Protein AF-A0A8T4TB75-F1 (afdb_monomer_lite)

Structure (mmCIF, N/CA/C/O backbone):
data_AF-A0A8T4TB75-F1
#
_entry.id   AF-A0A8T4TB75-F1
#
loop_
_atom_site.group_PDB
_atom_site.id
_atom_site.type_symbol
_atom_site.label_atom_id
_atom_site.label_alt_id
_atom_site.label_comp_id
_atom_site.label_asym_id
_atom_site.label_entity_id
_atom_site.label_seq_id
_atom_site.pdbx_PDB_ins_code
_atom_site.Cartn_x
_atom_site.Cartn_y
_atom_site.Cartn_z
_atom_site.occupancy
_atom_site.B_iso_or_equiv
_atom_site.auth_seq_id
_atom_site.auth_comp_id
_atom_site.auth_asym_id
_atom_site.auth_atom_id
_atom_site.pdbx_PDB_model_num
ATOM 1 N N . MET A 1 1 ? -66.458 41.922 80.750 1.00 49.34 1 MET A N 1
ATOM 2 C CA . MET A 1 1 ? -67.417 41.302 79.801 1.00 49.34 1 MET A CA 1
ATOM 3 C C . MET A 1 1 ? -67.069 41.735 78.379 1.00 49.34 1 MET A C 1
ATOM 5 O O . MET A 1 1 ? -66.790 42.915 78.219 1.00 49.34 1 MET A O 1
ATOM 9 N N . LYS A 1 2 ? -67.154 40.805 77.402 1.00 42.34 2 LYS A N 1
ATOM 10 C CA . LYS A 1 2 ? -66.672 40.831 75.985 1.00 42.34 2 LYS A CA 1
ATOM 11 C C . LYS A 1 2 ? -65.175 40.491 75.858 1.00 42.34 2 LYS A C 1
ATOM 13 O O . LYS A 1 2 ? -64.396 41.089 76.577 1.00 42.34 2 LYS A O 1
ATOM 18 N N . ARG A 1 3 ? -64.674 39.586 75.004 1.00 44.25 3 ARG A N 1
ATOM 19 C CA . ARG A 1 3 ? -65.147 38.695 73.911 1.00 44.25 3 ARG A CA 1
ATOM 20 C C . ARG A 1 3 ? -64.036 37.618 73.771 1.00 44.25 3 ARG A C 1
ATOM 22 O O . ARG A 1 3 ? -62.874 37.964 73.913 1.00 44.25 3 ARG A O 1
ATOM 29 N N . LEU A 1 4 ? -64.333 36.318 73.755 1.00 52.47 4 LEU A N 1
ATOM 30 C CA . LEU A 1 4 ? -64.408 35.464 72.554 1.00 52.47 4 LEU A CA 1
ATOM 31 C C . LEU A 1 4 ? -63.261 35.684 71.538 1.00 52.47 4 LEU A C 1
ATOM 33 O O . LEU A 1 4 ? -63.275 36.718 70.882 1.00 52.47 4 LEU A O 1
ATOM 37 N N . ILE A 1 5 ? -62.351 34.704 71.382 1.00 53.16 5 ILE A N 1
ATOM 38 C CA . ILE A 1 5 ? -61.798 34.192 70.104 1.00 53.16 5 ILE A CA 1
ATOM 39 C C . ILE A 1 5 ? -61.094 32.840 70.355 1.00 53.16 5 ILE A C 1
ATOM 41 O O . ILE A 1 5 ? -60.329 32.666 71.299 1.00 53.16 5 ILE A O 1
ATOM 45 N N . ILE A 1 6 ? -61.455 31.893 69.495 1.00 53.25 6 ILE A N 1
ATOM 46 C CA . ILE A 1 6 ? -61.053 30.489 69.357 1.00 53.25 6 ILE A CA 1
ATOM 47 C C . ILE A 1 6 ? -59.818 30.421 68.436 1.00 53.25 6 ILE A C 1
ATOM 49 O O . ILE A 1 6 ? -59.669 31.317 67.610 1.00 53.25 6 ILE A O 1
ATOM 53 N N . LEU A 1 7 ? -59.026 29.337 68.527 1.00 47.78 7 LEU A N 1
ATOM 54 C CA . LEU A 1 7 ? -58.313 28.603 67.445 1.00 47.78 7 LEU A CA 1
ATOM 55 C C . LEU A 1 7 ? -56.875 28.228 67.872 1.00 47.78 7 LEU A C 1
ATOM 57 O O . LEU A 1 7 ? -55.993 29.071 67.963 1.00 47.78 7 LEU A O 1
ATOM 61 N N . LEU A 1 8 ? -56.653 26.980 68.304 1.00 53.09 8 LEU A N 1
ATOM 62 C CA . LEU A 1 8 ? -56.119 25.895 67.454 1.00 53.09 8 LEU A CA 1
ATOM 63 C C . LEU A 1 8 ? -54.691 26.171 66.928 1.00 53.09 8 LEU A C 1
ATOM 65 O O . LEU A 1 8 ? -54.476 26.290 65.728 1.00 53.09 8 LEU A O 1
ATOM 69 N N . PHE A 1 9 ? -53.698 26.196 67.827 1.00 51.66 9 PHE A N 1
ATOM 70 C CA . PHE A 1 9 ? -52.288 25.986 67.467 1.00 51.66 9 PHE A CA 1
ATOM 71 C C . PHE A 1 9 ? -51.913 24.511 67.655 1.00 51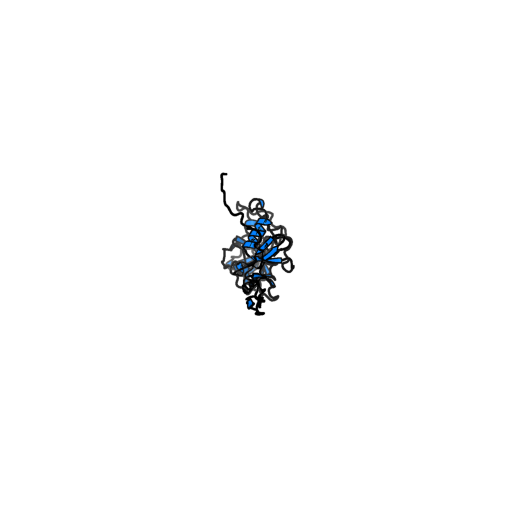.66 9 PHE A C 1
ATOM 73 O O . PHE A 1 9 ? -51.435 24.050 68.686 1.00 51.66 9 PHE A O 1
ATOM 80 N N . LEU A 1 10 ? -52.254 23.789 66.599 1.00 49.41 10 LEU A N 1
ATOM 81 C CA . LEU A 1 10 ? -51.721 22.533 66.096 1.00 49.41 10 LEU A CA 1
ATOM 82 C C . LEU A 1 10 ? -50.221 22.311 66.438 1.00 49.41 10 LEU A C 1
ATOM 84 O O . LEU A 1 10 ? -49.385 23.088 65.973 1.00 49.41 10 LEU A O 1
ATOM 88 N N . PRO A 1 11 ? -49.823 21.239 67.152 1.00 50.16 11 PRO A N 1
ATOM 89 C CA . PRO A 1 11 ? -48.433 20.809 67.167 1.00 50.16 11 PRO A CA 1
ATOM 90 C C . PRO A 1 11 ? -48.165 19.984 65.894 1.00 50.16 11 PRO A C 1
ATOM 92 O O . PRO A 1 11 ? -48.076 18.760 65.936 1.00 50.16 11 PRO A O 1
ATOM 95 N N . ILE A 1 12 ? -48.060 20.644 64.733 1.00 58.50 12 ILE A N 1
ATOM 96 C CA . ILE A 1 12 ? -47.338 20.083 63.578 1.00 58.50 12 ILE A CA 1
ATOM 97 C C . ILE A 1 12 ? -45.871 20.404 63.815 1.00 58.50 12 ILE A C 1
ATOM 99 O O . ILE A 1 12 ? -45.483 21.533 63.548 1.00 58.50 12 ILE A O 1
ATOM 103 N N . LEU A 1 13 ? -45.081 19.454 64.325 1.00 54.78 13 LEU A N 1
ATOM 104 C CA . LEU A 1 13 ? -43.635 19.325 64.040 1.00 54.78 13 LEU A CA 1
ATOM 105 C C . LEU A 1 13 ? -42.985 18.185 64.842 1.00 54.78 13 LEU A C 1
ATOM 107 O O . LEU A 1 13 ? -41.939 18.361 65.445 1.00 54.78 13 LEU A O 1
ATOM 111 N N . LEU A 1 14 ? -43.582 16.991 64.846 1.00 53.44 14 LEU A N 1
ATOM 112 C CA . LEU A 1 14 ? -42.880 15.760 65.242 1.00 53.44 14 LEU A CA 1
ATOM 113 C C . LEU A 1 14 ? -43.327 14.584 64.361 1.00 53.44 14 LEU A C 1
ATOM 115 O O . LEU A 1 14 ? -43.640 13.503 64.853 1.00 53.44 14 LEU A O 1
ATOM 119 N N . ILE A 1 15 ? -43.366 14.776 63.037 1.00 55.75 15 ILE A N 1
ATOM 120 C CA . ILE A 1 15 ? -43.306 13.620 62.136 1.00 55.75 15 ILE A CA 1
ATOM 121 C C . ILE A 1 15 ? -41.842 13.202 62.122 1.00 55.75 15 ILE A C 1
ATOM 123 O O . ILE A 1 15 ? -41.010 13.783 61.431 1.00 55.75 15 ILE A O 1
ATOM 127 N N . SER A 1 16 ? -41.535 12.258 63.006 1.00 53.81 16 SER A N 1
ATOM 128 C CA . SER A 1 16 ? -40.294 11.502 62.996 1.00 53.81 16 SER A CA 1
ATOM 129 C C . SER A 1 16 ? -40.020 11.039 61.570 1.00 53.81 16 SER A C 1
ATOM 131 O O . SER A 1 16 ? -40.806 10.272 61.012 1.00 53.81 16 SER A O 1
ATOM 133 N N . SER A 1 17 ? -38.903 11.481 60.994 1.00 57.47 17 SER A N 1
ATOM 134 C CA . SER A 1 17 ? -38.295 10.842 59.830 1.00 57.47 17 SER A CA 1
ATOM 135 C C . SER A 1 17 ? -37.848 9.444 60.247 1.00 57.47 17 SER A C 1
ATOM 137 O O . SER A 1 17 ? -36.685 9.208 60.568 1.00 57.47 17 SER A O 1
ATOM 139 N N . CYS A 1 18 ? -38.793 8.510 60.311 1.00 51.41 18 CYS A N 1
ATOM 140 C CA . CYS A 1 18 ? -38.486 7.096 60.360 1.00 51.41 18 CYS A CA 1
ATOM 141 C C . CYS A 1 18 ? -37.956 6.745 58.966 1.00 51.41 18 CYS A C 1
ATOM 143 O O . CYS A 1 18 ? -38.724 6.458 58.051 1.00 51.41 18 CYS A O 1
ATOM 145 N N . ASN A 1 19 ? -36.639 6.868 58.780 1.00 63.09 19 ASN A N 1
ATOM 146 C CA . ASN A 1 19 ? -35.947 6.227 57.671 1.00 63.09 19 ASN A CA 1
ATOM 147 C C . ASN A 1 19 ? -36.139 4.725 57.864 1.00 63.09 19 ASN A C 1
ATOM 149 O O . ASN A 1 19 ? -35.426 4.100 58.646 1.00 63.09 19 ASN A O 1
ATOM 153 N N . ILE A 1 20 ? -37.155 4.172 57.202 1.00 64.94 20 ILE A N 1
ATOM 154 C CA . ILE A 1 20 ? -37.343 2.732 57.081 1.00 64.94 20 ILE A CA 1
ATOM 155 C C . ILE A 1 20 ? -36.061 2.216 56.416 1.00 64.94 20 ILE A C 1
ATOM 157 O O . ILE A 1 20 ? -35.775 2.639 55.291 1.00 64.94 20 ILE A O 1
ATOM 161 N N . PRO A 1 21 ? -35.254 1.371 57.080 1.00 59.72 21 PRO A N 1
ATOM 162 C CA . PRO A 1 21 ? -34.116 0.759 56.421 1.00 59.72 21 PRO A CA 1
ATOM 163 C C . PRO A 1 21 ? -34.678 -0.064 55.266 1.00 59.72 21 PRO A C 1
ATOM 165 O O . PRO A 1 21 ? -35.441 -1.005 55.491 1.00 59.72 21 PRO A O 1
ATOM 168 N N . GLN A 1 22 ? -34.373 0.342 54.030 1.00 62.72 22 GLN A N 1
ATOM 169 C CA . GLN A 1 22 ? -34.700 -0.473 52.871 1.00 62.72 22 GLN A CA 1
ATOM 170 C C . GLN A 1 22 ? -34.028 -1.823 53.088 1.00 62.72 22 GLN A C 1
ATOM 172 O O . GLN A 1 22 ? -32.811 -1.902 53.249 1.00 62.72 22 GLN A O 1
ATOM 177 N N . GLU A 1 23 ? -34.850 -2.862 53.178 1.00 63.38 23 GLU A N 1
ATOM 178 C CA . GLU A 1 23 ? -34.408 -4.243 53.229 1.00 63.38 23 GLU A CA 1
ATOM 179 C C . GLU A 1 23 ? -33.472 -4.458 52.035 1.00 63.38 23 GLU A C 1
ATOM 181 O O . GLU A 1 23 ? -33.910 -4.436 50.883 1.00 63.38 23 GLU A O 1
ATOM 186 N N . ILE A 1 24 ? -32.168 -4.586 52.298 1.00 61.22 24 ILE A N 1
ATOM 187 C CA . ILE A 1 24 ? -31.180 -4.900 51.267 1.00 61.22 24 ILE A CA 1
ATOM 188 C C . ILE A 1 24 ? -31.439 -6.355 50.886 1.00 61.22 24 ILE A C 1
ATOM 190 O O . ILE A 1 24 ? -30.844 -7.279 51.441 1.00 61.22 24 ILE A O 1
ATOM 194 N N . LYS A 1 25 ? -32.387 -6.574 49.973 1.00 73.12 25 LYS A N 1
ATOM 195 C CA . LYS A 1 25 ? -32.558 -7.865 49.318 1.00 73.12 25 LYS A CA 1
ATOM 196 C C . LYS A 1 25 ? -31.278 -8.143 48.545 1.00 73.12 25 LYS A C 1
ATOM 198 O O . LYS A 1 25 ? -30.992 -7.488 47.548 1.00 73.12 25 LYS A O 1
ATOM 203 N N . GLY A 1 26 ? -30.492 -9.094 49.039 1.00 78.25 26 GLY A N 1
ATOM 204 C CA . GLY A 1 26 ? -29.359 -9.618 48.292 1.00 78.25 26 GLY A CA 1
ATOM 205 C C . GLY A 1 26 ? -29.850 -10.227 46.981 1.00 78.25 26 GLY A C 1
ATOM 206 O O . GLY A 1 26 ? -30.860 -10.933 46.960 1.00 78.25 26 GLY A O 1
ATOM 207 N N . CYS A 1 27 ? -29.149 -9.943 45.888 1.00 89.44 27 CYS A N 1
ATOM 208 C CA . CYS A 1 27 ? -29.442 -10.566 44.606 1.00 89.44 27 CYS A CA 1
ATOM 209 C C . CYS A 1 27 ? -28.974 -12.025 44.592 1.00 89.44 27 CYS A C 1
ATOM 211 O O . CYS A 1 27 ? -28.063 -12.421 45.323 1.00 89.44 27 CYS A O 1
ATOM 213 N N . THR A 1 28 ? -29.609 -12.839 43.754 1.00 88.44 28 THR A N 1
ATOM 214 C CA . THR A 1 28 ? -29.178 -14.218 43.518 1.00 88.44 28 THR A CA 1
ATOM 215 C C . THR A 1 28 ? -27.797 -14.236 42.855 1.00 88.44 28 THR A C 1
ATOM 217 O O . THR A 1 28 ? -27.471 -13.362 42.052 1.00 88.44 28 THR A O 1
ATOM 220 N N . ALA A 1 29 ? -26.979 -15.245 43.170 1.00 88.31 29 ALA A N 1
ATOM 221 C CA . ALA A 1 29 ? -25.612 -15.397 42.654 1.00 88.31 29 ALA A CA 1
ATOM 222 C C . ALA A 1 29 ? -25.565 -15.967 41.218 1.00 88.31 29 ALA A C 1
ATOM 224 O O . ALA A 1 29 ? -24.705 -16.778 40.881 1.00 88.31 29 ALA A O 1
ATOM 225 N N . GLU A 1 30 ? -26.530 -15.587 40.383 1.00 92.25 30 GLU A N 1
ATOM 226 C CA . GLU A 1 30 ? -26.605 -16.016 38.990 1.00 92.25 30 GLU A CA 1
ATOM 227 C C . GLU A 1 30 ? -25.639 -15.196 38.130 1.00 92.25 30 GLU A C 1
ATOM 229 O O . GLU A 1 30 ? -25.541 -13.978 38.281 1.00 92.25 30 GLU A O 1
ATOM 234 N N . GLY A 1 31 ? -24.957 -15.867 37.202 1.00 89.75 31 GLY A N 1
ATOM 235 C CA . GLY A 1 31 ? -24.098 -15.237 36.206 1.00 89.75 31 GLY A CA 1
ATOM 236 C C . GLY A 1 31 ? -24.709 -15.325 34.810 1.00 89.75 31 GLY A C 1
ATOM 237 O O . GLY A 1 31 ? -25.190 -16.385 34.410 1.00 89.75 31 GLY A O 1
ATOM 238 N N . LYS A 1 32 ? -24.660 -14.230 34.049 1.00 89.56 32 LYS A N 1
ATOM 239 C CA . LYS A 1 32 ? -24.956 -14.209 32.612 1.00 89.56 32 LYS A CA 1
ATOM 240 C C . LYS A 1 32 ? -23.640 -14.182 31.845 1.00 89.56 32 LYS A C 1
ATOM 242 O O . LYS A 1 32 ? -22.812 -13.308 32.078 1.00 89.56 32 LYS A O 1
ATOM 247 N N . VAL A 1 33 ? -23.460 -15.131 30.929 1.00 85.00 33 VAL A N 1
ATOM 248 C CA . VAL A 1 33 ? -22.304 -15.144 30.025 1.00 85.00 33 VAL A CA 1
ATOM 249 C C . VAL A 1 33 ? -22.519 -14.108 28.924 1.00 85.00 33 VAL A C 1
ATOM 251 O O . VAL A 1 33 ? -23.568 -14.084 28.276 1.00 85.00 33 VAL A O 1
ATOM 254 N N . CYS A 1 34 ? -21.529 -13.250 28.727 1.00 80.50 34 CYS A N 1
ATOM 255 C CA . CYS A 1 34 ? -21.514 -12.217 27.704 1.00 80.50 34 CYS A CA 1
ATOM 256 C C . CYS A 1 34 ? -20.928 -12.740 26.379 1.00 80.50 34 CYS A C 1
ATOM 258 O O . CYS A 1 34 ? -20.227 -13.754 26.375 1.00 80.50 34 CYS A O 1
ATOM 260 N N . PRO A 1 35 ? -21.175 -12.066 25.237 1.00 74.50 35 PRO A N 1
ATOM 261 C CA . PRO A 1 35 ? -20.636 -12.486 23.937 1.00 74.50 35 PRO A CA 1
ATOM 262 C C . PRO A 1 35 ? -19.101 -12.541 23.868 1.00 74.50 35 PRO A C 1
ATOM 264 O O . PRO A 1 35 ? -18.552 -13.236 23.019 1.00 74.50 35 PRO A O 1
ATOM 267 N N . ASP A 1 36 ? -18.410 -11.816 24.751 1.00 61.88 36 ASP A N 1
ATOM 268 C CA . ASP A 1 36 ? -16.950 -11.829 24.901 1.00 61.88 36 ASP A CA 1
ATOM 269 C C . ASP A 1 36 ? -16.429 -12.959 25.814 1.00 61.88 36 ASP A C 1
ATOM 271 O O . ASP A 1 36 ? -15.221 -13.096 25.995 1.00 61.88 36 ASP A O 1
ATOM 275 N N . GLY A 1 37 ? -17.325 -13.773 26.384 1.00 71.31 37 GLY A N 1
ATOM 276 C CA . GLY A 1 37 ? -17.005 -14.864 27.305 1.00 71.31 37 GLY A CA 1
ATOM 277 C C . GLY A 1 37 ? -16.887 -14.456 28.778 1.00 71.31 37 GLY A C 1
ATOM 278 O O . GLY A 1 37 ? -16.686 -15.330 29.622 1.00 71.31 37 GLY A O 1
ATOM 279 N N . SER A 1 38 ? -17.033 -13.170 29.115 1.00 76.38 38 SER A N 1
ATOM 280 C CA . SER A 1 38 ? -17.089 -12.713 30.509 1.00 76.38 38 SER A CA 1
ATOM 281 C C . SER A 1 38 ? -18.406 -13.116 31.190 1.00 76.38 38 SER A C 1
ATOM 283 O O . SER A 1 38 ? -19.371 -13.504 30.527 1.00 76.38 38 SER A O 1
ATOM 285 N N . VAL A 1 39 ? -18.455 -13.057 32.525 1.00 87.06 39 VAL A N 1
ATOM 286 C CA . VAL A 1 39 ? -19.654 -13.387 33.312 1.00 87.06 39 VAL A CA 1
ATOM 287 C C . VAL A 1 39 ? -20.035 -12.197 34.179 1.00 87.06 39 VAL A C 1
ATOM 289 O O . VAL A 1 39 ? -19.252 -11.779 35.028 1.00 87.06 39 VAL A O 1
ATOM 292 N N . VAL A 1 40 ? -21.246 -11.679 33.982 1.00 90.62 40 VAL A N 1
ATOM 293 C CA . VAL A 1 40 ? -21.805 -10.569 34.767 1.00 90.62 40 VAL A CA 1
ATOM 294 C C . VAL A 1 40 ? -22.843 -11.071 35.766 1.00 90.62 40 VAL A C 1
ATOM 296 O O . VAL A 1 40 ? -23.617 -11.984 35.469 1.00 90.62 40 VAL A O 1
ATOM 299 N N . GLY A 1 41 ? -22.845 -10.487 36.964 1.00 92.56 41 GLY A N 1
ATOM 300 C CA . GLY A 1 41 ? -23.806 -10.791 38.025 1.00 92.56 41 GLY A CA 1
ATOM 301 C C . GLY A 1 41 ? -25.031 -9.875 37.992 1.00 92.56 41 GLY A C 1
ATOM 302 O O . GLY A 1 41 ? -25.125 -8.949 37.185 1.00 92.56 41 GLY A O 1
ATOM 303 N N . ARG A 1 42 ? -25.983 -10.123 38.893 1.00 93.62 42 ARG A N 1
ATOM 304 C CA . ARG A 1 42 ? -27.106 -9.208 39.143 1.00 93.62 42 ARG A CA 1
ATOM 305 C C . ARG A 1 42 ? -26.695 -8.086 40.096 1.00 93.62 42 ARG A C 1
ATOM 307 O O . ARG A 1 42 ? -26.027 -8.345 41.093 1.00 93.62 42 ARG A O 1
ATOM 314 N N . THR A 1 43 ? -27.143 -6.864 39.827 1.00 89.81 43 THR A N 1
ATOM 315 C CA . THR A 1 43 ? -26.864 -5.677 40.644 1.00 89.81 43 THR A CA 1
ATOM 316 C C . THR A 1 43 ? -28.080 -4.746 40.739 1.00 89.81 43 THR A C 1
ATOM 318 O O . THR A 1 43 ? -29.073 -4.896 40.021 1.00 89.81 43 THR A O 1
ATOM 321 N N . GLY A 1 44 ? -28.011 -3.778 41.653 1.00 85.94 44 GLY A N 1
ATOM 322 C CA . GLY A 1 44 ? -29.027 -2.745 41.843 1.00 85.94 44 GLY A CA 1
ATOM 323 C C . GLY A 1 44 ? -30.302 -3.200 42.575 1.00 85.94 44 GLY A C 1
ATOM 324 O O . GLY A 1 44 ? -30.470 -4.375 42.902 1.00 85.94 44 GLY A O 1
ATOM 325 N N . PRO A 1 45 ? -31.230 -2.262 42.835 1.00 84.62 45 PRO A N 1
ATOM 326 C CA . PRO A 1 45 ? -32.433 -2.506 43.640 1.00 84.62 45 PRO A CA 1
ATOM 327 C C . PRO A 1 45 ? -33.432 -3.480 42.994 1.00 84.62 45 PRO A C 1
ATOM 329 O O . PRO A 1 45 ? -34.253 -4.064 43.696 1.00 84.62 45 PRO A O 1
ATOM 332 N N . ASN A 1 46 ? -33.346 -3.676 41.674 1.00 88.62 46 ASN A N 1
ATOM 333 C CA . ASN A 1 46 ? -34.193 -4.600 40.916 1.00 88.62 46 ASN A CA 1
ATOM 334 C C . ASN A 1 46 ? -33.490 -5.930 40.580 1.00 88.62 46 ASN A C 1
ATOM 336 O O . ASN A 1 46 ? -34.091 -6.779 39.924 1.00 88.62 46 ASN A O 1
ATOM 340 N N . CYS A 1 47 ? -32.237 -6.128 41.015 1.00 90.44 47 CYS A N 1
ATOM 341 C CA . CYS A 1 47 ? -31.426 -7.308 40.696 1.00 90.44 47 CYS A CA 1
ATOM 342 C C . CYS A 1 47 ? -31.387 -7.637 39.195 1.00 90.44 47 CYS A C 1
ATOM 344 O O . CYS A 1 47 ? -31.557 -8.787 38.775 1.00 90.44 47 CYS A O 1
ATOM 346 N N . GLU A 1 48 ? -31.162 -6.616 38.377 1.00 91.81 48 GLU A N 1
ATOM 347 C CA . GLU A 1 48 ? -30.974 -6.764 36.937 1.00 91.81 48 GLU A CA 1
ATOM 348 C C . GLU A 1 48 ? -29.529 -7.177 36.650 1.00 91.81 48 GLU A C 1
ATOM 350 O O . GLU A 1 48 ? -28.632 -6.892 37.444 1.00 91.81 48 GLU A O 1
ATOM 355 N N . PHE A 1 49 ? -29.291 -7.892 35.548 1.00 91.25 49 PHE A N 1
ATOM 356 C CA . PHE A 1 49 ? -27.917 -8.189 35.147 1.00 91.25 49 PHE A CA 1
ATOM 357 C C . PHE A 1 49 ? -27.182 -6.887 34.863 1.00 91.25 49 PHE A C 1
ATOM 359 O O . PHE A 1 49 ? -27.708 -6.022 34.162 1.00 91.25 49 PHE A O 1
ATOM 366 N N . GLU A 1 50 ? -25.963 -6.778 35.381 1.00 87.94 50 GLU A N 1
ATOM 367 C CA . GLU A 1 50 ? -25.055 -5.731 34.944 1.00 87.94 50 GLU A CA 1
ATOM 368 C C . GLU A 1 50 ? -24.887 -5.820 33.423 1.00 87.94 50 GLU A C 1
ATOM 370 O O . GLU A 1 50 ? -24.949 -6.901 32.822 1.00 87.94 50 GLU A O 1
ATOM 375 N N . GLN A 1 51 ? -24.742 -4.664 32.785 1.00 80.56 51 GLN A N 1
ATOM 376 C CA . GLN A 1 51 ? -24.514 -4.622 31.354 1.00 80.56 51 GLN A CA 1
ATOM 377 C C . GLN A 1 51 ? -23.245 -5.401 31.016 1.00 80.56 51 GLN A C 1
ATOM 379 O O . GLN A 1 51 ? -22.216 -5.261 31.676 1.00 80.56 51 GLN A O 1
ATOM 384 N N . CYS A 1 52 ? -23.320 -6.226 29.970 1.00 77.38 52 CYS A N 1
ATOM 385 C CA . CYS A 1 52 ? -22.124 -6.875 29.455 1.00 77.38 52 CYS A CA 1
ATOM 386 C C . CYS A 1 52 ? -21.086 -5.804 29.086 1.00 77.38 52 CYS A C 1
ATOM 388 O O . CYS A 1 52 ? -21.486 -4.737 28.610 1.00 77.38 52 CYS A O 1
ATOM 390 N N . PRO A 1 53 ? -19.775 -6.092 29.186 1.00 71.06 53 PRO A N 1
ATOM 391 C CA . PRO A 1 53 ? -18.701 -5.173 28.777 1.00 71.06 53 PRO A CA 1
ATOM 392 C C . PRO A 1 53 ? -18.761 -4.713 27.306 1.00 71.06 53 PRO A C 1
ATOM 394 O O . PRO A 1 53 ? -17.906 -3.972 26.837 1.00 71.06 53 PRO A O 1
ATOM 397 N N . THR A 1 54 ? -19.746 -5.192 26.546 1.00 55.88 54 THR A N 1
ATOM 398 C CA . THR A 1 54 ? -20.072 -4.800 25.176 1.00 55.88 54 THR A CA 1
ATOM 399 C C . THR A 1 54 ? -21.120 -3.688 25.066 1.00 55.88 54 THR A C 1
ATOM 401 O O . THR A 1 54 ? -21.286 -3.162 23.971 1.00 55.88 54 THR A O 1
ATOM 404 N N . GLU A 1 55 ? -21.842 -3.342 26.137 1.00 47.44 55 GLU A N 1
ATOM 405 C CA . GLU A 1 55 ? -22.839 -2.251 26.131 1.00 47.44 55 GLU A CA 1
ATOM 406 C C . GLU A 1 55 ? -22.284 -0.922 26.672 1.00 47.44 55 GLU A C 1
ATOM 408 O O . GLU A 1 55 ? -22.830 0.142 26.389 1.00 47.44 55 GLU A O 1
ATOM 413 N N . SER A 1 56 ? -21.138 -0.957 27.350 1.00 50.09 56 SER A N 1
ATOM 414 C CA . SER A 1 56 ? -20.235 0.180 27.505 1.00 50.09 56 SER A CA 1
ATOM 415 C C . SER A 1 56 ? -19.170 0.068 26.415 1.00 50.09 56 SER A C 1
ATOM 417 O O . SER A 1 56 ? -18.375 -0.867 26.409 1.00 50.09 56 SER A O 1
ATOM 419 N N . GLY A 1 57 ? -19.217 0.974 25.433 1.00 54.94 57 GLY A N 1
ATOM 420 C CA . GLY A 1 57 ? -18.351 0.958 24.251 1.00 54.94 57 GLY A CA 1
ATOM 421 C C . GLY A 1 57 ? -16.898 0.649 24.600 1.00 54.94 57 GLY A C 1
ATOM 422 O O . GLY A 1 57 ? -16.373 1.083 25.629 1.00 54.94 57 GLY A O 1
ATOM 423 N N . LYS A 1 58 ? -16.258 -0.141 23.743 1.00 70.06 58 LYS A N 1
ATOM 424 C CA . LYS A 1 58 ? -14.855 -0.524 23.869 1.00 70.06 58 LYS A CA 1
ATOM 425 C C . LYS A 1 58 ? -14.024 0.721 23.638 1.00 70.06 58 LYS A C 1
ATOM 427 O O . LYS A 1 58 ? -13.650 1.037 22.517 1.00 70.06 58 LYS A O 1
ATOM 432 N N . VAL A 1 59 ? -13.825 1.457 24.716 1.00 82.06 59 VAL A N 1
ATOM 433 C CA . VAL A 1 59 ? -13.182 2.756 24.737 1.00 82.06 59 VAL A CA 1
ATOM 434 C C . VAL A 1 59 ? -11.769 2.557 25.255 1.00 82.06 59 VAL A C 1
ATOM 436 O O . VAL A 1 59 ? -11.569 2.039 26.353 1.00 82.06 59 VAL A O 1
ATOM 439 N N . ILE A 1 60 ? -10.783 2.968 24.467 1.00 85.75 60 ILE A N 1
ATOM 440 C CA . ILE A 1 60 ? -9.388 3.019 24.894 1.00 85.75 60 ILE A CA 1
ATOM 441 C C . ILE A 1 60 ? -8.984 4.463 25.146 1.00 85.75 60 ILE A C 1
ATOM 443 O O . ILE A 1 60 ? -9.460 5.391 24.495 1.00 85.75 60 ILE A O 1
ATOM 447 N N . GLU A 1 61 ? -8.077 4.654 26.094 1.00 86.44 61 GLU A N 1
ATOM 448 C CA . GLU A 1 61 ? -7.468 5.959 26.321 1.00 86.44 61 GLU A CA 1
ATOM 449 C C . GLU A 1 61 ? -6.313 6.146 25.341 1.00 86.44 61 GLU A C 1
ATOM 451 O O . GLU A 1 61 ? -5.395 5.319 25.287 1.00 86.44 61 GLU A O 1
ATOM 456 N N . ILE A 1 62 ? -6.376 7.208 24.548 1.00 83.44 62 ILE A N 1
ATOM 457 C CA . ILE A 1 62 ? -5.309 7.664 23.661 1.00 83.44 62 ILE A CA 1
ATOM 458 C C . ILE A 1 62 ? -4.981 9.082 24.102 1.00 83.44 62 ILE A C 1
ATOM 460 O O . ILE A 1 62 ? -5.813 9.976 23.957 1.00 83.44 62 ILE A O 1
ATOM 464 N N . GLN A 1 63 ? -3.784 9.272 24.664 1.00 82.44 63 GLN A N 1
ATOM 465 C CA . GLN A 1 63 ? -3.444 10.493 25.401 1.00 82.44 63 GLN A CA 1
ATOM 466 C C . GLN A 1 63 ? -4.534 10.784 26.454 1.00 82.44 63 GLN A C 1
ATOM 468 O O . GLN A 1 63 ? -4.846 9.895 27.245 1.00 82.44 63 GLN A O 1
ATOM 473 N N . ASP A 1 64 ? -5.148 11.969 26.421 1.00 82.75 64 ASP A N 1
ATOM 474 C CA . ASP A 1 64 ? -6.225 12.380 27.332 1.00 82.75 64 ASP A CA 1
ATOM 475 C C . ASP A 1 64 ? -7.639 12.086 26.785 1.00 82.75 64 ASP A C 1
ATOM 477 O O . ASP A 1 64 ? -8.646 12.447 27.401 1.00 82.75 64 ASP A O 1
ATOM 481 N N . TYR A 1 65 ? -7.743 11.435 25.621 1.00 83.25 65 TYR A N 1
ATOM 482 C CA . TYR A 1 65 ? -9.012 11.176 24.947 1.00 83.25 65 TYR A CA 1
ATOM 483 C C . TYR A 1 65 ? -9.507 9.752 25.175 1.00 83.25 65 TYR A C 1
ATOM 485 O O . TYR A 1 65 ? -8.770 8.773 25.048 1.00 83.25 65 TYR A O 1
ATOM 493 N N . LYS A 1 66 ? -10.809 9.643 25.434 1.00 88.06 66 LYS A N 1
ATOM 494 C CA . LYS A 1 66 ? -11.550 8.383 25.474 1.00 88.06 66 LYS A CA 1
ATOM 495 C C . LYS A 1 66 ? -12.093 8.085 24.083 1.00 88.06 66 LYS A C 1
ATOM 497 O O . LYS A 1 66 ? -13.013 8.755 23.624 1.00 88.06 66 LYS A O 1
ATOM 502 N N . ILE A 1 67 ? -11.499 7.102 23.419 1.00 86.88 67 ILE A N 1
ATOM 503 C CA . ILE A 1 67 ? -11.740 6.796 22.011 1.00 86.88 67 ILE A CA 1
ATOM 504 C C . ILE A 1 67 ? -12.464 5.463 21.873 1.00 86.88 67 ILE A C 1
ATOM 506 O O . ILE A 1 67 ? -11.946 4.437 22.305 1.00 86.88 67 ILE A O 1
ATOM 510 N N . ASP A 1 68 ? -13.637 5.477 21.240 1.00 89.00 68 ASP A N 1
ATOM 511 C CA . ASP A 1 68 ? -14.357 4.262 20.862 1.00 89.00 68 ASP A CA 1
ATOM 512 C C . ASP A 1 68 ? -13.644 3.534 19.714 1.00 89.00 68 ASP A C 1
ATOM 514 O O . ASP A 1 68 ? -13.240 4.160 18.733 1.00 89.00 68 ASP A O 1
ATOM 518 N N . ILE A 1 69 ? -13.495 2.215 19.839 1.00 89.25 69 ILE A N 1
ATOM 519 C CA . ILE A 1 69 ? -12.859 1.354 18.830 1.00 89.25 69 ILE A CA 1
ATOM 520 C C . ILE A 1 69 ? -13.791 0.246 18.332 1.00 89.25 69 ILE A C 1
ATOM 522 O O . ILE A 1 69 ? -13.326 -0.809 17.887 1.00 89.25 69 ILE A O 1
ATOM 526 N N . THR A 1 70 ? -15.108 0.458 18.419 1.00 89.75 70 THR A N 1
ATOM 527 C CA . THR A 1 70 ? -16.078 -0.479 17.845 1.00 89.75 70 THR A CA 1
ATOM 528 C C . THR A 1 70 ? -16.047 -0.437 16.324 1.00 89.75 70 THR A C 1
ATOM 530 O O . THR A 1 70 ? -15.714 0.587 15.733 1.00 89.75 70 THR A O 1
ATOM 533 N N . CYS A 1 71 ? -16.357 -1.562 15.689 1.00 84.44 71 CYS A N 1
ATOM 534 C CA . CYS A 1 71 ? -16.337 -1.688 14.235 1.00 84.44 71 CYS A CA 1
ATOM 535 C C . CYS A 1 71 ? -17.347 -2.723 13.750 1.00 84.44 71 CYS A C 1
ATOM 537 O O . CYS A 1 71 ? -17.773 -3.599 14.506 1.00 84.44 71 CYS A O 1
ATOM 539 N N . ASN A 1 72 ? -17.668 -2.657 12.457 1.00 83.75 72 ASN A N 1
ATOM 540 C CA . ASN A 1 72 ? -18.498 -3.658 11.775 1.00 83.75 72 ASN A CA 1
ATOM 541 C C . ASN A 1 72 ? -17.721 -4.497 10.750 1.00 83.75 72 ASN A C 1
ATOM 543 O O . ASN A 1 72 ? -18.119 -5.617 10.442 1.00 83.75 72 ASN A O 1
ATOM 547 N N . THR A 1 73 ? -16.643 -3.951 10.182 1.00 76.94 73 THR A N 1
ATOM 548 C CA . THR A 1 73 ? -15.880 -4.569 9.085 1.00 76.94 73 THR A CA 1
ATOM 549 C C . THR A 1 73 ? -14.397 -4.246 9.214 1.00 76.94 73 THR A C 1
ATOM 551 O O . THR A 1 73 ? -14.045 -3.219 9.789 1.00 76.94 73 THR A O 1
ATOM 554 N N . ASP A 1 74 ? -13.528 -5.081 8.641 1.00 73.25 74 ASP A N 1
ATOM 555 C CA . ASP A 1 74 ? -12.073 -4.857 8.648 1.00 73.25 74 ASP A CA 1
ATOM 556 C C . ASP A 1 74 ? -11.675 -3.512 8.023 1.00 73.25 74 ASP A C 1
ATOM 558 O O . ASP A 1 74 ? -10.742 -2.871 8.497 1.00 73.25 74 ASP A O 1
ATOM 562 N N . SER A 1 75 ? -12.407 -3.043 7.006 1.00 78.12 75 SER A N 1
ATOM 563 C CA . SER A 1 75 ? -12.152 -1.752 6.350 1.00 78.12 75 SER A CA 1
ATOM 564 C C . SER A 1 75 ? -12.367 -0.537 7.249 1.00 78.12 75 SER A C 1
ATOM 566 O O . SER A 1 75 ? -11.893 0.546 6.921 1.00 78.12 75 SER A O 1
ATOM 568 N N . ASP A 1 76 ? -13.078 -0.708 8.362 1.00 79.38 76 ASP A N 1
ATOM 569 C CA . ASP A 1 76 ? -13.270 0.346 9.354 1.00 79.38 76 ASP A CA 1
ATOM 570 C C . ASP A 1 76 ? -12.038 0.516 10.255 1.00 79.38 76 ASP A C 1
ATOM 572 O O . ASP A 1 76 ? -11.880 1.535 10.913 1.00 79.38 76 ASP A O 1
ATOM 576 N N . CYS A 1 77 ? -11.144 -0.472 10.297 1.00 84.56 77 CYS A N 1
ATOM 577 C CA . CYS A 1 77 ? -10.061 -0.501 11.263 1.00 84.56 77 CYS A CA 1
ATOM 578 C C . CYS A 1 77 ? -8.736 -0.011 10.677 1.00 84.56 77 CYS A C 1
ATOM 580 O O . CYS A 1 77 ? -8.297 -0.426 9.604 1.00 84.56 77 CYS A O 1
ATOM 582 N N . GLN A 1 78 ? -8.048 0.846 11.429 1.00 87.31 78 GLN A N 1
ATOM 583 C CA . GLN A 1 78 ? -6.774 1.449 11.043 1.00 87.31 78 GLN A CA 1
ATOM 584 C C . GLN A 1 78 ? -5.786 1.445 12.208 1.00 87.31 78 GLN A C 1
ATOM 586 O O . GLN A 1 78 ? -6.179 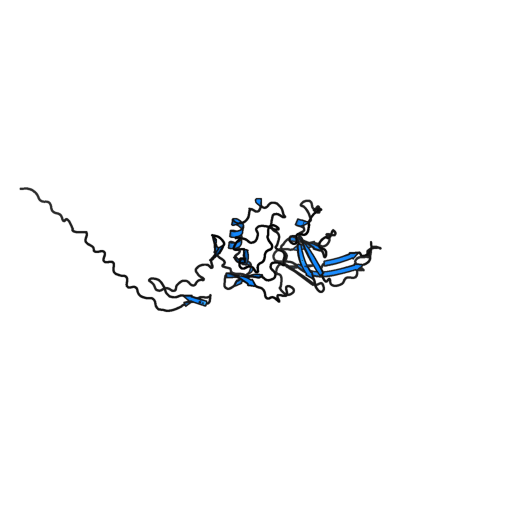1.523 13.369 1.00 87.31 78 GLN A O 1
ATOM 591 N N . LEU A 1 79 ? -4.486 1.338 11.910 1.00 86.56 79 LEU A N 1
ATOM 592 C CA . LEU A 1 79 ? -3.435 1.368 12.930 1.00 86.56 79 LEU A CA 1
ATOM 593 C C . LEU A 1 79 ? -2.966 2.798 13.192 1.00 86.56 79 LEU A C 1
ATOM 595 O O . LEU A 1 79 ? -2.596 3.511 12.260 1.00 86.56 79 LEU A O 1
ATOM 599 N N . ILE A 1 80 ? -2.900 3.171 14.467 1.00 84.81 80 ILE A N 1
ATOM 600 C CA . ILE A 1 80 ? -2.360 4.451 14.939 1.00 84.81 80 ILE A CA 1
ATOM 601 C C . ILE A 1 80 ? -1.309 4.221 16.020 1.00 84.81 80 ILE A C 1
ATOM 603 O O . ILE A 1 80 ? -1.241 3.145 16.614 1.00 84.81 80 ILE A O 1
ATOM 607 N N . ASN A 1 81 ? -0.491 5.237 16.295 1.00 85.50 81 ASN A N 1
ATOM 608 C CA . ASN A 1 81 ? 0.404 5.259 17.445 1.00 85.50 81 ASN A CA 1
ATOM 609 C C . ASN A 1 81 ? -0.315 5.951 18.611 1.00 85.50 81 ASN A C 1
ATOM 611 O O . ASN A 1 81 ? -0.570 7.150 18.553 1.00 85.50 81 ASN A O 1
ATOM 615 N N . LYS A 1 82 ? -0.634 5.193 19.661 1.00 85.00 82 LYS A N 1
ATOM 616 C CA . LYS A 1 82 ? -1.363 5.663 20.843 1.00 85.00 82 LYS A CA 1
ATOM 617 C C . LYS A 1 82 ? -0.590 6.728 21.624 1.00 85.00 82 LYS A C 1
ATOM 619 O O . LYS A 1 82 ? -1.207 7.616 22.199 1.00 85.00 82 LYS A O 1
ATOM 624 N N . GLU A 1 83 ? 0.738 6.646 21.658 1.00 81.50 83 GLU A N 1
ATOM 625 C CA . GLU A 1 83 ? 1.581 7.609 22.382 1.00 81.50 83 GLU A CA 1
ATOM 626 C C . GLU A 1 83 ? 1.581 8.970 21.674 1.00 81.50 83 GLU A C 1
ATOM 628 O O . GLU A 1 83 ? 1.501 10.017 22.311 1.00 81.50 83 GLU A O 1
ATOM 633 N N . LEU A 1 84 ? 1.612 8.950 20.341 1.00 75.88 84 LEU A N 1
ATOM 634 C CA . LEU A 1 84 ? 1.627 10.156 19.510 1.00 75.88 84 LEU A CA 1
ATOM 635 C C . LEU A 1 84 ? 0.224 10.671 19.157 1.00 75.88 84 LEU A C 1
ATOM 637 O O . LEU A 1 84 ? 0.106 11.678 18.468 1.00 75.88 84 LEU A O 1
ATOM 641 N N . GLY A 1 85 ? -0.838 9.974 19.571 1.00 78.62 85 GLY A N 1
ATOM 642 C CA . GLY A 1 85 ? -2.218 10.249 19.158 1.00 78.62 85 GLY A CA 1
ATOM 643 C C . GLY A 1 85 ? -2.507 9.823 17.714 1.00 78.62 85 GLY A C 1
ATOM 644 O O . GLY A 1 85 ? -3.556 9.257 17.433 1.00 78.62 85 GLY A O 1
ATOM 645 N N . LEU A 1 86 ? -1.550 10.003 16.804 1.00 78.25 86 LEU A N 1
ATOM 646 C CA . LEU A 1 86 ? -1.589 9.539 15.422 1.00 78.25 86 LEU A CA 1
ATOM 647 C C . LEU A 1 86 ? -0.176 9.145 14.963 1.00 78.25 86 LEU A C 1
ATOM 649 O O . LEU A 1 86 ? 0.808 9.747 15.382 1.00 78.25 86 LEU A O 1
ATOM 653 N N . SER A 1 87 ? -0.043 8.135 14.095 1.00 69.69 87 SER A N 1
ATOM 654 C CA . SER A 1 87 ? 1.281 7.688 13.620 1.00 69.69 87 SER A CA 1
ATOM 655 C C . SER A 1 87 ? 1.996 8.732 12.767 1.00 69.69 87 SER A C 1
ATOM 657 O O . SER A 1 87 ? 3.193 8.940 12.937 1.00 69.69 87 SER A O 1
ATOM 659 N N . CYS A 1 88 ? 1.266 9.361 11.846 1.00 66.81 88 CYS A N 1
ATOM 660 C CA . CYS A 1 88 ? 1.776 10.402 10.971 1.00 66.81 88 CYS A CA 1
ATOM 661 C C . CYS A 1 88 ? 0.626 11.288 10.502 1.00 66.81 88 CYS A C 1
ATOM 663 O O . CYS A 1 88 ? -0.429 10.787 10.121 1.00 66.81 88 CYS A O 1
ATOM 665 N N . CYS A 1 89 ? 0.869 12.589 10.430 1.00 67.12 89 CYS A N 1
ATOM 666 C CA . CYS A 1 89 ? 0.008 13.514 9.695 1.00 67.12 89 CYS A CA 1
ATOM 667 C C . CYS A 1 89 ? 0.346 13.539 8.197 1.00 67.12 89 CYS A C 1
ATOM 669 O O . CYS A 1 89 ? -0.524 13.712 7.345 1.00 67.12 89 CYS A O 1
ATOM 671 N N . TYR A 1 90 ? 1.652 13.404 7.949 1.00 57.31 90 TYR A N 1
ATOM 672 C CA . TYR A 1 90 ? 2.430 13.612 6.734 1.00 57.31 90 TYR A CA 1
ATOM 673 C C . TYR A 1 90 ? 2.951 12.422 5.937 1.00 57.31 90 TYR A C 1
ATOM 675 O O . TYR A 1 90 ? 3.502 11.510 6.549 1.00 57.31 90 TYR A O 1
ATOM 683 N N . ALA A 1 91 ? 3.010 12.517 4.610 1.00 43.62 91 ALA A N 1
ATOM 684 C CA . ALA A 1 91 ? 4.143 11.967 3.864 1.00 43.62 91 ALA A CA 1
ATOM 685 C C . ALA A 1 91 ? 5.485 12.507 4.384 1.00 43.62 91 ALA A C 1
ATOM 687 O O . ALA A 1 91 ? 5.594 13.711 4.582 1.00 43.62 91 ALA A O 1
ATOM 688 N N . GLY A 1 92 ? 6.530 11.693 4.550 1.00 45.78 92 GLY A N 1
ATOM 689 C CA . GLY A 1 92 ? 7.901 12.213 4.729 1.00 45.78 92 GLY A CA 1
ATOM 690 C C . GLY A 1 92 ? 8.214 12.951 6.046 1.00 45.78 92 GLY A C 1
ATOM 691 O O . GLY A 1 92 ? 9.364 13.323 6.260 1.00 45.78 92 GLY A O 1
ATOM 692 N N . ALA A 1 93 ? 7.246 13.115 6.955 1.00 44.91 93 ALA A N 1
ATOM 693 C CA . ALA A 1 93 ? 7.480 13.504 8.356 1.00 44.91 93 ALA A CA 1
ATOM 694 C C . ALA A 1 93 ? 7.301 12.353 9.349 1.00 44.91 93 ALA A C 1
ATOM 696 O O . ALA A 1 93 ? 7.362 12.547 10.562 1.00 44.91 93 ALA A O 1
ATOM 697 N N . CYS A 1 94 ? 7.087 11.142 8.842 1.00 52.56 94 CYS A N 1
ATOM 698 C CA . CYS A 1 94 ? 7.097 9.957 9.674 1.00 52.56 94 CYS A CA 1
ATOM 699 C C . CYS A 1 94 ? 8.537 9.650 10.108 1.00 52.56 94 CYS A C 1
ATOM 701 O O . CYS A 1 94 ? 9.426 9.467 9.275 1.00 52.56 94 CYS A O 1
ATOM 703 N N . ILE A 1 95 ? 8.747 9.469 11.411 1.00 49.38 95 ILE A N 1
ATOM 704 C CA . ILE A 1 95 ? 9.768 8.518 11.859 1.00 49.38 95 ILE A CA 1
ATOM 705 C C . ILE A 1 95 ? 9.431 7.131 11.279 1.00 49.38 95 ILE A C 1
ATOM 707 O O . ILE A 1 95 ? 8.253 6.841 11.053 1.00 49.38 95 ILE A O 1
ATOM 711 N N . PRO A 1 96 ? 10.417 6.251 11.037 1.00 54.50 96 PRO A N 1
ATOM 712 C CA . PRO A 1 96 ? 10.149 4.882 10.612 1.00 54.50 96 PRO A CA 1
ATOM 713 C C . PRO A 1 96 ? 9.069 4.225 11.485 1.00 54.50 96 PRO A C 1
ATOM 715 O O . PRO A 1 96 ? 9.217 4.115 12.704 1.00 54.50 96 PRO A O 1
ATOM 718 N N . VAL A 1 97 ? 7.962 3.825 10.856 1.00 65.81 97 VAL A N 1
ATOM 719 C CA . VAL A 1 97 ? 6.832 3.195 11.543 1.00 65.81 97 VAL A CA 1
ATOM 720 C C . VAL A 1 97 ? 7.151 1.723 11.768 1.00 65.81 97 VAL A C 1
ATOM 722 O O . VAL A 1 97 ? 7.337 0.967 10.815 1.00 65.81 97 VAL A O 1
ATOM 725 N N . ASP A 1 98 ? 7.190 1.327 13.035 1.00 72.12 98 ASP A N 1
ATOM 726 C CA . ASP A 1 98 ? 7.383 -0.053 13.468 1.00 72.12 98 ASP A CA 1
ATOM 727 C C . ASP A 1 98 ? 6.136 -0.543 14.215 1.00 72.12 98 ASP A C 1
ATOM 729 O O . ASP A 1 98 ? 6.008 -0.378 15.431 1.00 72.12 98 ASP A O 1
ATOM 733 N N . TYR A 1 99 ? 5.205 -1.150 13.472 1.00 77.38 99 TYR A N 1
ATOM 734 C CA . TYR A 1 99 ? 3.940 -1.659 14.012 1.00 77.38 99 TYR A CA 1
ATOM 735 C C . TYR A 1 99 ? 4.100 -2.806 15.020 1.00 77.38 99 TYR A C 1
ATOM 737 O O . TYR A 1 99 ? 3.138 -3.122 15.732 1.00 77.38 99 TYR A O 1
ATOM 745 N N . SER A 1 100 ? 5.298 -3.397 15.131 1.00 76.81 100 SER A N 1
ATOM 746 C CA . SER A 1 100 ? 5.582 -4.404 16.158 1.00 76.81 100 SER A CA 1
ATOM 747 C C . SER A 1 100 ? 5.557 -3.817 17.569 1.00 76.81 100 SER A C 1
ATOM 749 O O . SER A 1 100 ? 5.253 -4.521 18.532 1.00 76.81 100 SER A O 1
ATOM 751 N N . ARG A 1 101 ? 5.787 -2.505 17.705 1.00 77.38 101 ARG A N 1
ATOM 752 C CA . ARG A 1 101 ? 5.785 -1.828 19.002 1.00 77.38 101 ARG A CA 1
ATOM 753 C C . ARG A 1 101 ? 4.390 -1.823 19.628 1.00 77.38 101 ARG A C 1
ATOM 755 O O . ARG A 1 101 ? 3.379 -1.597 18.959 1.00 77.38 101 ARG A O 1
ATOM 762 N N . ALA A 1 102 ? 4.346 -2.007 20.947 1.00 80.00 102 ALA A N 1
ATOM 763 C CA . ALA A 1 102 ? 3.108 -2.017 21.733 1.00 80.00 102 ALA A CA 1
ATOM 764 C C . ALA A 1 102 ? 2.318 -0.698 21.643 1.00 80.00 102 ALA A C 1
ATOM 766 O O . ALA A 1 102 ? 1.095 -0.718 21.730 1.00 80.00 102 ALA A O 1
ATOM 767 N N . GLY A 1 103 ? 3.000 0.426 21.394 1.00 80.69 103 GLY A N 1
ATOM 768 C CA . GLY A 1 103 ? 2.369 1.734 21.202 1.00 80.69 103 GLY A CA 1
ATOM 769 C C . GLY A 1 103 ? 1.460 1.827 19.972 1.00 80.69 103 GLY A C 1
ATOM 770 O O . GLY A 1 103 ? 0.695 2.778 19.871 1.00 80.69 103 GLY A O 1
ATOM 771 N N . TYR A 1 104 ? 1.495 0.859 19.049 1.00 84.94 104 TYR A N 1
ATOM 772 C CA . TYR A 1 104 ? 0.563 0.824 17.921 1.00 84.94 104 TYR A CA 1
ATOM 773 C C . TYR A 1 104 ? -0.686 0.014 18.243 1.00 84.94 104 TYR A C 1
ATOM 775 O O . TYR A 1 104 ? -0.584 -1.162 18.602 1.00 84.94 104 TYR A O 1
ATOM 783 N N . VAL A 1 105 ? -1.848 0.626 18.038 1.00 89.25 105 VAL A N 1
ATOM 784 C CA . VAL A 1 105 ? -3.174 0.055 18.309 1.00 89.25 105 VAL A CA 1
ATOM 785 C C . VAL A 1 105 ? -4.082 0.222 17.095 1.00 89.25 105 VAL A C 1
ATOM 787 O O . VAL A 1 105 ? -3.798 1.040 16.222 1.00 89.25 105 VAL A O 1
ATOM 790 N N . ALA A 1 106 ? -5.157 -0.562 17.032 1.00 89.31 106 ALA A N 1
ATOM 791 C CA . ALA A 1 106 ? -6.173 -0.438 15.996 1.00 89.31 106 ALA A CA 1
ATOM 792 C C . ALA A 1 106 ? -7.351 0.405 16.503 1.00 89.31 106 ALA A C 1
ATOM 794 O O . ALA A 1 106 ? -7.805 0.220 17.629 1.00 89.31 106 ALA A O 1
ATOM 795 N N . VAL A 1 107 ? -7.832 1.318 15.668 1.00 89.44 107 VAL A N 1
ATOM 796 C CA . VAL A 1 107 ? -8.971 2.204 15.937 1.00 89.44 107 VAL A CA 1
ATOM 797 C C . VAL A 1 107 ? -9.920 2.199 14.744 1.00 89.44 107 VAL A C 1
ATOM 799 O O . VAL A 1 107 ? -9.502 1.832 13.647 1.00 89.44 107 VAL A O 1
ATOM 802 N N . ASN A 1 108 ? -11.177 2.593 14.949 1.00 88.56 108 ASN A N 1
ATOM 803 C CA . ASN A 1 108 ? -12.125 2.739 13.844 1.00 88.56 108 ASN A CA 1
ATOM 804 C C . ASN A 1 108 ? -11.889 4.031 13.039 1.00 88.56 108 ASN A C 1
ATOM 806 O O . ASN A 1 108 ? -11.101 4.897 13.436 1.00 88.56 108 ASN A O 1
ATOM 810 N N . SER A 1 109 ? -12.587 4.177 11.913 1.00 83.88 109 SER A N 1
ATOM 811 C CA . SER A 1 109 ? -12.400 5.307 10.993 1.00 83.88 109 SER A CA 1
ATOM 812 C C . SER A 1 109 ? -12.719 6.649 11.656 1.00 83.88 109 SER A C 1
ATOM 814 O O . SER A 1 109 ? -11.984 7.620 11.490 1.00 83.88 109 SER A O 1
ATOM 816 N N . ASN A 1 110 ? -13.777 6.697 12.472 1.00 84.75 110 ASN A N 1
ATOM 817 C CA . ASN A 1 110 ? -14.187 7.909 13.182 1.00 84.75 110 ASN A CA 1
ATOM 818 C C . ASN A 1 110 ? -13.135 8.353 14.216 1.00 84.75 110 ASN A C 1
ATOM 820 O O . ASN A 1 110 ? -12.798 9.534 14.325 1.00 84.75 110 ASN A O 1
ATOM 824 N N . ALA A 1 111 ? -12.583 7.398 14.963 1.00 88.75 111 ALA A N 1
ATOM 825 C CA . ALA A 1 111 ? -11.487 7.622 15.893 1.00 88.75 111 ALA A CA 1
ATOM 826 C C . ALA A 1 111 ? -10.225 8.113 15.176 1.00 88.75 111 ALA A C 1
ATOM 828 O O . ALA A 1 111 ? -9.597 9.073 15.623 1.00 88.75 111 ALA A O 1
ATOM 829 N N . PHE A 1 112 ? -9.874 7.496 14.046 1.00 86.62 112 PHE A N 1
ATOM 830 C CA . PHE A 1 112 ? -8.749 7.930 13.226 1.00 86.62 112 PHE A CA 1
ATOM 831 C C . PHE A 1 112 ? -8.917 9.377 12.746 1.00 86.62 112 PHE A C 1
ATOM 833 O O . PHE A 1 112 ? -8.002 10.184 12.903 1.00 86.62 112 PHE A O 1
ATOM 840 N N . GLU A 1 113 ? -10.085 9.732 12.204 1.00 81.75 113 GLU A N 1
ATOM 841 C CA . GLU A 1 113 ? -10.381 11.097 11.753 1.00 81.75 113 GLU A CA 1
ATOM 842 C C . GLU A 1 113 ? -10.329 12.107 12.900 1.00 81.75 113 GLU A C 1
ATOM 844 O O . GLU A 1 113 ? -9.741 13.179 12.755 1.00 81.75 113 GLU A O 1
ATOM 849 N N . THR A 1 114 ? -10.876 11.744 14.061 1.00 86.00 114 THR A N 1
ATOM 850 C CA . THR A 1 114 ? -10.821 12.568 15.274 1.00 86.00 114 THR A CA 1
ATOM 851 C C . THR A 1 114 ? -9.374 12.847 15.670 1.00 86.00 114 THR A C 1
ATOM 853 O O . THR A 1 114 ? -8.976 14.002 15.818 1.00 86.00 114 THR A O 1
ATOM 856 N N . LEU A 1 115 ? -8.554 11.800 15.778 1.00 85.62 115 LEU A N 1
ATOM 857 C CA . LEU A 1 115 ? -7.143 11.919 16.141 1.00 85.62 115 LEU A CA 1
ATOM 858 C C . LEU A 1 115 ? -6.340 12.676 15.081 1.00 85.62 115 LEU A C 1
ATOM 860 O O . LEU A 1 115 ? -5.433 13.425 15.433 1.00 85.62 115 LEU A O 1
ATOM 864 N N . ARG A 1 116 ? -6.688 12.539 13.798 1.00 82.25 116 ARG A N 1
ATOM 865 C CA . ARG A 1 116 ? -6.094 13.326 12.715 1.00 82.25 116 ARG A CA 1
ATOM 866 C C . ARG A 1 116 ? -6.401 14.808 12.857 1.00 82.25 116 ARG A C 1
ATOM 868 O O . ARG A 1 116 ? -5.479 15.607 12.806 1.00 82.25 116 ARG A O 1
ATOM 875 N N . ASN A 1 117 ? -7.658 15.173 13.070 1.00 82.56 117 ASN A N 1
ATOM 876 C CA . ASN A 1 117 ? -8.049 16.575 13.214 1.00 82.56 117 ASN A CA 1
ATOM 877 C C . ASN A 1 117 ? -7.446 17.224 14.468 1.00 82.56 117 ASN A C 1
ATOM 879 O O . ASN A 1 117 ? -7.198 18.424 14.474 1.00 82.56 117 ASN A O 1
ATOM 883 N N . LEU A 1 118 ? -7.203 16.437 15.519 1.00 85.19 118 LEU A N 1
ATOM 884 C CA . LEU A 1 118 ? -6.577 16.914 16.753 1.00 85.19 118 LEU A CA 1
ATOM 885 C C . LEU A 1 118 ? -5.061 17.088 16.627 1.00 85.19 118 LEU A C 1
ATOM 887 O O . LEU A 1 118 ? -4.511 18.048 17.159 1.00 85.19 118 LEU A O 1
ATOM 891 N N . ASN A 1 119 ? -4.383 16.149 15.964 1.00 82.19 119 ASN A N 1
ATOM 892 C CA . ASN A 1 119 ? -2.921 16.071 15.987 1.00 82.19 119 ASN A CA 1
ATOM 893 C C . ASN A 1 119 ? -2.253 16.606 14.713 1.00 82.19 119 ASN A C 1
ATOM 895 O O . ASN A 1 119 ? -1.026 16.689 14.672 1.00 82.19 119 ASN A O 1
ATOM 899 N N . CYS A 1 120 ? -3.023 16.955 13.678 1.00 77.19 120 CYS A N 1
ATOM 900 C CA . CYS A 1 120 ? -2.490 17.356 12.380 1.00 77.19 120 CYS A CA 1
ATOM 901 C C . CYS A 1 120 ? -2.972 18.737 11.933 1.00 77.19 120 CYS A C 1
ATOM 903 O O . CYS A 1 120 ? -4.126 19.085 12.178 1.00 77.19 120 CYS A O 1
ATOM 905 N N . PRO A 1 121 ? -2.119 19.502 11.223 1.00 75.12 121 PRO A N 1
ATOM 906 C CA . PRO A 1 121 ? -2.532 20.754 10.600 1.00 75.12 121 PRO A CA 1
ATOM 907 C C . PRO A 1 121 ? -3.589 20.508 9.515 1.00 75.12 121 PRO A C 1
ATOM 909 O O . PRO A 1 121 ? -3.700 19.405 8.964 1.00 75.12 121 PRO A O 1
ATOM 912 N N . SER A 1 122 ? -4.352 21.552 9.187 1.00 73.50 122 SER A N 1
ATOM 913 C CA . SER A 1 122 ? -5.315 21.508 8.082 1.00 73.50 122 SER A CA 1
ATOM 914 C C . SER A 1 122 ? -4.625 21.212 6.747 1.00 73.50 122 SER A C 1
ATOM 916 O O . SER A 1 122 ? -3.416 21.397 6.582 1.00 73.50 122 SER A O 1
ATOM 918 N N . LYS A 1 123 ? -5.397 20.753 5.756 1.00 62.22 123 LYS A N 1
ATOM 919 C CA . LYS A 1 123 ? -4.863 20.424 4.425 1.00 62.22 123 LYS A CA 1
ATOM 920 C C . LYS A 1 123 ? -4.225 21.650 3.758 1.00 62.22 123 LYS A C 1
ATOM 922 O O . LYS A 1 123 ? -3.251 21.506 3.028 1.00 62.22 123 LYS A O 1
ATOM 927 N N . GLU A 1 124 ? -4.767 22.830 4.022 1.00 67.44 124 GLU A N 1
ATOM 928 C CA . GLU A 1 124 ? -4.321 24.120 3.504 1.00 67.44 124 GLU A CA 1
ATOM 929 C C . GLU A 1 124 ? -3.015 24.584 4.171 1.00 67.44 124 GLU A C 1
ATOM 931 O O . GLU A 1 124 ? -2.135 25.117 3.498 1.00 67.44 124 GLU A O 1
ATOM 936 N N . GLU A 1 125 ? -2.849 24.324 5.471 1.00 68.12 125 GLU A N 1
ATOM 937 C CA . GLU A 1 125 ? -1.618 24.613 6.229 1.00 68.12 125 GLU A CA 1
ATOM 938 C C . GLU A 1 125 ? -0.480 23.628 5.925 1.00 68.12 125 GLU A C 1
ATOM 940 O O . GLU A 1 125 ? 0.694 23.950 6.089 1.00 68.12 125 GLU A O 1
ATOM 945 N N . CYS A 1 126 ? -0.830 22.432 5.459 1.00 59.25 126 CYS A N 1
ATOM 946 C CA . CYS A 1 126 ? 0.079 21.335 5.129 1.00 59.25 126 CYS A CA 1
ATOM 947 C C . CYS A 1 126 ? 1.026 21.644 3.947 1.00 59.25 126 CYS A C 1
ATOM 949 O O . CYS A 1 126 ? 2.040 20.967 3.765 1.00 59.25 126 CYS A O 1
ATOM 951 N N . GLY A 1 127 ? 0.703 22.659 3.135 1.00 55.75 127 GLY A N 1
ATOM 952 C CA . GLY A 1 127 ? 1.449 23.015 1.926 1.00 55.75 127 GLY A CA 1
ATOM 953 C C . GLY A 1 127 ? 1.346 21.968 0.798 1.00 55.75 127 GLY A C 1
ATOM 954 O O . GLY A 1 127 ? 0.698 20.927 0.947 1.00 55.75 127 GLY A O 1
ATOM 955 N N . PRO A 1 128 ? 1.950 22.233 -0.377 1.00 49.22 128 PRO A N 1
ATOM 956 C CA . PRO A 1 128 ? 1.974 21.276 -1.480 1.00 49.22 128 PRO A CA 1
ATOM 957 C C . PRO A 1 128 ? 2.804 20.035 -1.120 1.00 49.22 128 PRO A C 1
ATOM 959 O O . PRO A 1 128 ? 3.653 20.059 -0.225 1.00 49.22 128 PRO A O 1
ATOM 962 N N . ALA A 1 129 ? 2.584 18.931 -1.841 1.00 42.28 129 ALA A N 1
ATOM 963 C CA . ALA A 1 129 ? 3.464 17.767 -1.764 1.00 42.28 129 ALA A CA 1
ATOM 964 C C . ALA A 1 129 ? 4.941 18.210 -1.890 1.00 42.28 129 ALA A C 1
ATOM 966 O O . ALA A 1 129 ? 5.244 19.055 -2.733 1.00 42.28 129 ALA A O 1
ATOM 967 N N . PRO A 1 130 ? 5.862 17.681 -1.066 1.00 45.81 130 PRO A N 1
ATOM 968 C CA . PRO A 1 130 ? 5.753 16.480 -0.234 1.00 45.81 130 PRO A CA 1
ATOM 969 C C . PRO A 1 130 ? 5.138 16.697 1.162 1.00 45.81 130 PRO A C 1
ATOM 971 O O . PRO A 1 130 ? 5.137 15.766 1.956 1.00 45.81 130 PRO A O 1
ATOM 974 N N . GLY A 1 131 ? 4.592 17.878 1.469 1.00 47.44 131 GLY A N 1
ATOM 975 C CA . GLY A 1 131 ? 4.004 18.188 2.776 1.00 47.44 131 GLY A CA 1
ATOM 976 C C . GLY A 1 131 ? 2.720 17.428 3.119 1.00 47.44 131 GLY A C 1
ATOM 977 O O . GLY A 1 131 ? 2.371 17.384 4.285 1.00 47.44 131 GLY A O 1
ATOM 978 N N . CYS A 1 132 ? 2.039 16.781 2.161 1.00 40.22 132 CYS A N 1
ATOM 979 C CA . CYS A 1 132 ? 0.737 16.122 2.357 1.00 40.22 132 CYS A CA 1
ATOM 980 C C . CYS A 1 132 ? 0.564 14.853 1.467 1.00 40.22 132 CYS A C 1
ATOM 982 O O . CYS A 1 132 ? 1.362 14.619 0.558 1.00 40.22 132 CYS A O 1
ATOM 984 N N . PRO A 1 133 ? -0.472 14.020 1.709 1.00 40.62 133 PRO A N 1
ATOM 985 C CA . PRO A 1 133 ? -0.401 12.572 1.975 1.00 40.62 133 PRO A CA 1
ATOM 986 C C . PRO A 1 133 ? 0.411 11.738 0.967 1.00 40.62 133 PRO A C 1
ATOM 988 O O . PRO A 1 133 ? 0.155 11.744 -0.239 1.00 40.62 133 PRO A O 1
ATOM 991 N N . SER A 1 134 ? 1.317 10.916 1.497 1.00 38.31 134 SER A N 1
ATOM 992 C CA . SER A 1 134 ? 1.976 9.825 0.786 1.00 38.31 134 SER A CA 1
ATOM 993 C C . SER A 1 134 ? 1.629 8.539 1.508 1.00 38.31 134 SER A C 1
ATOM 995 O O . SER A 1 134 ? 1.509 8.464 2.732 1.00 38.31 134 SER A O 1
ATOM 997 N N . VAL A 1 135 ? 1.365 7.535 0.693 1.00 45.22 135 VAL A N 1
ATOM 998 C CA . VAL A 1 135 ? 1.047 6.183 1.117 1.00 45.22 135 VAL A CA 1
ATOM 999 C C . VAL A 1 135 ? 2.280 5.621 1.812 1.00 45.22 135 VAL A C 1
ATOM 1001 O O . VAL A 1 135 ? 3.383 5.730 1.276 1.00 45.22 135 VAL A O 1
ATOM 1004 N N . MET A 1 136 ? 2.105 5.024 2.993 1.00 43.66 136 MET A N 1
ATOM 1005 C CA . MET A 1 136 ? 3.197 4.318 3.656 1.00 43.66 136 MET A CA 1
ATOM 1006 C C . MET A 1 136 ? 3.814 3.283 2.709 1.00 43.66 136 MET A C 1
ATOM 1008 O O . MET A 1 136 ? 3.078 2.603 1.985 1.00 43.66 136 MET A O 1
ATOM 1012 N N . PRO A 1 137 ? 5.147 3.110 2.727 1.00 42.41 137 PRO A N 1
ATOM 1013 C CA . PRO A 1 137 ? 5.777 2.073 1.938 1.00 42.41 137 PRO A CA 1
ATOM 1014 C C . PRO A 1 137 ? 5.166 0.707 2.306 1.00 42.41 137 PRO A C 1
ATOM 1016 O O . PRO A 1 137 ? 5.051 0.396 3.495 1.00 42.41 137 PRO A O 1
ATOM 1019 N N . PRO A 1 138 ? 4.838 -0.158 1.325 1.00 41.38 138 PRO A N 1
ATOM 1020 C CA . PRO A 1 138 ? 4.193 -1.459 1.558 1.00 41.38 138 PRO A CA 1
ATOM 1021 C C . PRO A 1 138 ? 4.946 -2.386 2.528 1.00 41.38 138 PRO A C 1
ATOM 1023 O O . PRO A 1 138 ? 4.418 -3.403 2.964 1.00 41.38 138 PRO A O 1
ATOM 1026 N N . GLN A 1 139 ? 6.212 -2.076 2.825 1.00 41.41 139 GLN A N 1
ATOM 1027 C CA . GLN A 1 139 ? 7.133 -2.931 3.567 1.00 41.41 139 GLN A CA 1
ATOM 1028 C C . GLN A 1 139 ? 7.023 -2.798 5.094 1.00 41.41 139 GLN A C 1
ATOM 1030 O O . GLN A 1 139 ? 7.253 -3.791 5.779 1.00 41.41 139 GLN A O 1
ATOM 1035 N N . SER A 1 140 ? 6.659 -1.631 5.642 1.00 48.34 140 SER A N 1
ATOM 1036 C CA . SER A 1 140 ? 6.575 -1.431 7.103 1.00 48.34 140 SER A CA 1
ATOM 1037 C C . SER A 1 140 ? 5.334 -2.081 7.724 1.00 48.34 140 SER A C 1
ATOM 1039 O O . SER A 1 140 ? 5.364 -2.467 8.887 1.00 48.34 140 SER A O 1
ATOM 1041 N N . ASN A 1 141 ? 4.275 -2.292 6.935 1.00 63.09 141 ASN A N 1
ATOM 1042 C CA . ASN A 1 141 ? 3.024 -2.929 7.362 1.00 63.09 141 ASN A CA 1
ATOM 1043 C C . ASN A 1 141 ? 2.852 -4.373 6.839 1.00 63.09 141 ASN A C 1
ATOM 1045 O O . ASN A 1 141 ? 1.740 -4.836 6.573 1.00 63.09 141 ASN A O 1
ATOM 1049 N N . LYS A 1 142 ? 3.957 -5.100 6.623 1.00 63.62 142 LYS A N 1
ATOM 1050 C CA . LYS A 1 142 ? 3.899 -6.485 6.116 1.00 63.62 142 LYS A CA 1
ATOM 1051 C C . LYS A 1 142 ? 3.378 -7.480 7.143 1.00 63.62 142 LYS A C 1
ATOM 1053 O O . LYS A 1 142 ? 2.699 -8.422 6.762 1.00 63.62 142 LYS A O 1
ATOM 1058 N N . PHE A 1 143 ? 3.675 -7.261 8.419 1.00 73.50 143 PHE A N 1
ATOM 1059 C CA . PHE A 1 143 ? 3.431 -8.240 9.480 1.00 73.50 143 PHE A CA 1
ATOM 1060 C C . PHE A 1 143 ? 2.250 -7.902 10.375 1.00 73.50 143 PHE A C 1
ATOM 1062 O O . PHE A 1 143 ? 1.898 -8.720 11.212 1.00 73.50 143 PHE A O 1
ATOM 1069 N N . PHE A 1 144 ? 1.646 -6.726 10.226 1.00 81.06 144 PHE A N 1
ATOM 1070 C CA . PHE A 1 144 ? 0.543 -6.295 11.072 1.00 81.06 144 PHE A CA 1
ATOM 1071 C C . PHE A 1 144 ? -0.634 -5.823 10.217 1.00 81.06 144 PHE A C 1
ATOM 1073 O O . PHE A 1 144 ? -0.479 -5.483 9.045 1.00 81.06 144 PHE A O 1
ATOM 1080 N N . VAL A 1 145 ? -1.838 -5.897 10.768 1.00 82.75 145 VAL A N 1
ATOM 1081 C CA . VAL A 1 145 ? -3.071 -5.397 10.152 1.00 82.75 145 VAL A CA 1
ATOM 1082 C C . VAL A 1 145 ? -4.052 -5.012 11.251 1.00 82.75 145 VAL A C 1
ATOM 1084 O O . VAL A 1 145 ? -3.993 -5.555 12.352 1.00 82.75 145 VAL A O 1
ATOM 1087 N N . ALA A 1 146 ? -4.924 -4.051 10.972 1.00 85.81 146 ALA A N 1
ATOM 1088 C CA . ALA A 1 146 ? -6.066 -3.752 11.818 1.00 85.81 146 ALA A CA 1
ATOM 1089 C C . ALA A 1 146 ? -7.274 -4.538 11.292 1.00 85.81 146 ALA A C 1
ATOM 1091 O O . ALA A 1 146 ? -7.584 -4.442 10.108 1.00 85.81 146 ALA A O 1
ATOM 1092 N N . GLN A 1 147 ? -7.920 -5.332 12.141 1.00 84.25 147 GLN A N 1
ATOM 1093 C CA . GLN A 1 147 ? -9.094 -6.127 11.769 1.00 84.25 147 GLN A CA 1
ATOM 1094 C C . GLN A 1 147 ? -10.217 -5.941 12.771 1.00 84.25 147 GLN A C 1
ATOM 1096 O O . GLN A 1 147 ? -9.971 -5.682 13.951 1.00 84.25 147 GLN A O 1
ATOM 1101 N N . CYS A 1 148 ? -11.442 -6.115 12.294 1.00 81.25 148 CYS A N 1
ATOM 1102 C CA . CYS A 1 148 ? -12.626 -6.066 13.116 1.00 81.25 148 CYS A CA 1
ATOM 1103 C C . CYS A 1 148 ? -12.943 -7.457 13.662 1.00 81.25 148 CYS A C 1
ATOM 1105 O O . CYS A 1 148 ? -13.548 -8.292 12.994 1.00 81.25 148 CYS A O 1
ATOM 1107 N N . ILE A 1 149 ? -12.542 -7.714 14.904 1.00 81.69 149 ILE A N 1
ATOM 1108 C CA . ILE A 1 149 ? -12.739 -9.010 15.555 1.00 81.69 149 ILE A CA 1
ATOM 1109 C C . ILE A 1 149 ? -13.709 -8.828 16.708 1.00 81.69 149 ILE A C 1
ATOM 1111 O O . ILE A 1 149 ? -13.423 -8.103 17.661 1.00 81.69 149 ILE A O 1
ATOM 1115 N N . SER A 1 150 ? -14.859 -9.498 16.623 1.00 83.56 150 SER A N 1
ATOM 1116 C CA . SER A 1 150 ? -15.925 -9.426 17.633 1.00 83.56 150 SER A CA 1
ATOM 1117 C C . SER A 1 150 ? -16.380 -7.984 17.912 1.00 83.56 150 SER A C 1
ATOM 1119 O O . SER A 1 150 ? -16.560 -7.576 19.066 1.00 83.56 150 SER A O 1
ATOM 1121 N N . GLY A 1 151 ? -16.514 -7.197 16.838 1.00 83.44 151 GLY A N 1
ATOM 1122 C CA . GLY A 1 151 ? -16.949 -5.799 16.878 1.00 83.44 151 GLY A CA 1
ATOM 1123 C C . GLY A 1 151 ? -15.920 -4.826 17.461 1.00 83.44 151 GLY A C 1
ATOM 1124 O O . GLY A 1 151 ? -16.309 -3.775 17.961 1.00 83.44 151 GLY A O 1
ATOM 1125 N N . ILE A 1 152 ? -14.630 -5.188 17.470 1.00 88.38 152 ILE A N 1
ATOM 1126 C CA . ILE A 1 152 ? -13.520 -4.352 17.960 1.00 88.38 152 ILE A CA 1
ATOM 1127 C C . ILE A 1 152 ? -12.430 -4.276 16.915 1.00 88.38 152 ILE A C 1
ATOM 1129 O O . ILE A 1 152 ? -12.006 -5.317 16.408 1.00 88.38 152 ILE A O 1
ATOM 1133 N N . CYS A 1 153 ? -11.897 -3.084 16.687 1.00 86.38 153 CYS A N 1
ATOM 1134 C CA . CYS A 1 153 ? -10.649 -2.957 15.965 1.00 86.38 153 CYS A CA 1
ATOM 1135 C C . CYS A 1 153 ? -9.494 -3.511 16.804 1.00 86.38 153 CYS A C 1
ATOM 1137 O O . CYS A 1 153 ? -9.185 -3.017 17.887 1.00 86.38 153 CYS A O 1
ATOM 1139 N N . GLN A 1 154 ? -8.837 -4.548 16.289 1.00 89.12 154 GLN A N 1
ATOM 1140 C CA . GLN A 1 154 ? -7.689 -5.195 16.915 1.00 89.12 154 GLN A CA 1
ATOM 1141 C C . GLN A 1 154 ? -6.482 -5.158 15.979 1.00 89.12 154 GLN A C 1
ATOM 1143 O O . GLN A 1 154 ? -6.612 -5.332 14.767 1.00 89.12 154 GLN A O 1
ATOM 1148 N N . LYS A 1 155 ? -5.288 -4.935 16.543 1.00 88.50 155 LYS A N 1
ATOM 1149 C CA . LYS A 1 155 ? -4.026 -5.084 15.811 1.00 88.50 155 LYS A CA 1
ATOM 1150 C C . LYS A 1 155 ? -3.640 -6.558 15.804 1.00 88.50 155 LYS A C 1
ATOM 1152 O O . LYS A 1 155 ? -3.384 -7.128 16.860 1.00 88.50 155 LYS A O 1
ATOM 1157 N N . ILE A 1 156 ? -3.539 -7.138 14.618 1.00 84.94 156 ILE A N 1
ATOM 1158 C CA . ILE A 1 156 ? -3.246 -8.553 14.409 1.00 84.94 156 ILE A CA 1
ATOM 1159 C C . ILE A 1 156 ? -1.887 -8.700 13.753 1.00 84.94 156 ILE A C 1
ATOM 1161 O O . ILE A 1 156 ? -1.577 -8.001 12.790 1.00 84.94 156 ILE A O 1
ATOM 1165 N N . GLN A 1 157 ? -1.078 -9.620 14.274 1.00 83.69 157 GLN A N 1
ATOM 1166 C CA . GLN A 1 157 ? 0.136 -10.061 13.606 1.00 83.69 157 GLN A CA 1
ATOM 1167 C C . GLN A 1 157 ? -0.240 -11.081 12.525 1.00 83.69 157 GLN A C 1
ATOM 1169 O O . GLN A 1 157 ? -0.832 -12.118 12.820 1.00 83.69 157 GLN A O 1
ATOM 1174 N N . LYS A 1 158 ? 0.094 -10.792 11.268 1.00 76.44 158 LYS A N 1
ATOM 1175 C CA . LYS A 1 158 ? -0.057 -11.740 10.162 1.00 76.44 158 LYS A CA 1
ATOM 1176 C C . LYS A 1 158 ? 0.902 -12.923 10.371 1.00 76.44 158 LYS A C 1
ATOM 1178 O O . LYS A 1 158 ? 2.005 -12.713 10.886 1.00 76.44 158 LYS A O 1
ATOM 1183 N N . PRO A 1 159 ? 0.534 -14.147 9.952 1.00 62.66 159 PRO A N 1
ATOM 1184 C CA . PRO A 1 159 ? 1.441 -15.290 9.976 1.00 62.66 159 PRO A CA 1
ATOM 1185 C C . PRO A 1 159 ? 2.762 -14.967 9.265 1.00 62.66 159 PRO A C 1
ATOM 1187 O O . PRO A 1 159 ? 2.774 -14.295 8.234 1.00 62.66 159 PRO A O 1
ATOM 1190 N N . THR A 1 160 ? 3.879 -15.475 9.785 1.00 55.88 160 THR A N 1
ATOM 1191 C CA . THR A 1 160 ? 5.231 -15.298 9.216 1.00 55.88 160 THR A CA 1
ATOM 1192 C C . THR A 1 160 ? 5.397 -15.888 7.809 1.00 55.88 160 THR A C 1
ATOM 1194 O O . THR A 1 160 ? 6.390 -15.607 7.146 1.00 55.88 160 THR A O 1
ATOM 1197 N N . GLU A 1 161 ? 4.408 -16.654 7.346 1.00 48.81 161 GLU A N 1
ATOM 1198 C CA . GLU A 1 161 ? 4.329 -17.312 6.039 1.00 48.81 161 GLU A CA 1
ATOM 1199 C C . GLU A 1 161 ? 3.193 -16.725 5.172 1.00 48.81 161 GLU A C 1
ATOM 1201 O O . GLU A 1 161 ? 2.590 -17.406 4.350 1.00 48.81 161 GLU A O 1
ATOM 1206 N N . TYR A 1 162 ? 2.843 -15.449 5.378 1.00 43.56 162 TYR A N 1
ATOM 1207 C CA . TYR A 1 162 ? 1.853 -14.768 4.545 1.00 43.56 162 TYR A CA 1
ATOM 1208 C C . TYR A 1 162 ? 2.449 -14.490 3.158 1.00 43.56 162 TYR A C 1
ATOM 1210 O O . TYR A 1 162 ? 3.140 -13.487 2.945 1.00 43.56 162 TYR A O 1
ATOM 1218 N N . ASN A 1 163 ? 2.211 -15.407 2.220 1.00 47.44 163 ASN A N 1
ATOM 1219 C CA . ASN A 1 163 ? 2.622 -15.243 0.836 1.00 47.44 163 ASN A CA 1
ATOM 1220 C C . ASN A 1 163 ? 1.754 -14.159 0.179 1.00 47.44 163 ASN A C 1
ATOM 1222 O O . ASN A 1 163 ? 0.630 -14.407 -0.248 1.00 47.44 163 ASN A O 1
ATOM 1226 N N . TYR A 1 164 ? 2.271 -12.928 0.131 1.00 50.72 164 TYR A N 1
ATOM 1227 C CA . TYR A 1 164 ? 1.606 -11.769 -0.484 1.00 50.72 164 TYR A CA 1
ATOM 1228 C C . TYR A 1 164 ? 1.255 -12.002 -1.971 1.00 50.72 164 TYR A C 1
ATOM 1230 O O . TYR A 1 164 ? 0.453 -11.264 -2.537 1.00 50.72 164 TYR A O 1
ATOM 1238 N N . GLU A 1 165 ? 1.842 -13.030 -2.596 1.00 52.16 165 GLU A N 1
ATOM 1239 C CA . GLU A 1 165 ? 1.542 -13.466 -3.962 1.00 52.16 165 GLU A CA 1
ATOM 1240 C C . GLU A 1 165 ? 0.120 -14.060 -4.118 1.00 52.16 165 GLU A C 1
ATOM 1242 O O . GLU A 1 165 ? -0.431 -13.948 -5.210 1.00 52.16 165 GLU A O 1
ATOM 1247 N N . ASP A 1 166 ? -0.514 -14.578 -3.049 1.00 52.41 166 ASP A N 1
ATOM 1248 C CA . ASP A 1 166 ? -1.822 -15.275 -3.108 1.00 52.41 166 ASP A CA 1
ATOM 1249 C C . ASP A 1 166 ? -3.012 -14.503 -2.499 1.00 52.41 166 ASP A C 1
ATOM 1251 O O . ASP A 1 166 ? -4.164 -14.916 -2.642 1.00 52.41 166 ASP A O 1
ATOM 1255 N N . SER A 1 167 ? -2.793 -13.378 -1.809 1.00 62.03 167 SER A N 1
ATOM 1256 C CA . SER A 1 167 ? -3.908 -12.590 -1.260 1.00 62.03 167 SER A CA 1
ATOM 1257 C C . SER A 1 167 ? -4.594 -11.792 -2.369 1.00 62.03 167 SER A C 1
ATOM 1259 O O . SER A 1 167 ? -3.951 -10.925 -2.962 1.00 62.03 167 SER A O 1
ATOM 1261 N N . GLU A 1 168 ? -5.879 -12.030 -2.646 1.00 69.94 168 GLU A N 1
ATOM 1262 C CA . GLU A 1 168 ? -6.633 -11.221 -3.613 1.00 69.94 168 GLU A CA 1
ATOM 1263 C C . GLU A 1 168 ? -6.630 -9.739 -3.201 1.00 69.94 168 GLU A C 1
ATOM 1265 O O . GLU A 1 168 ? -7.088 -9.368 -2.120 1.00 69.94 168 GLU A O 1
ATOM 1270 N N . ILE A 1 169 ? -6.094 -8.874 -4.066 1.00 75.50 169 ILE A N 1
ATOM 1271 C CA . ILE A 1 169 ? -6.201 -7.422 -3.896 1.00 75.50 169 ILE A CA 1
ATOM 1272 C C . ILE A 1 169 ? -7.575 -6.948 -4.377 1.00 75.50 169 ILE A C 1
ATOM 1274 O O . ILE A 1 169 ? -8.080 -7.424 -5.389 1.00 75.50 169 ILE A O 1
ATOM 1278 N N . THR A 1 170 ? -8.169 -5.977 -3.686 1.00 76.69 170 THR A N 1
ATOM 1279 C CA . THR A 1 170 ? -9.437 -5.336 -4.090 1.00 76.69 170 THR A CA 1
ATOM 1280 C C . THR A 1 170 ? -9.220 -4.023 -4.848 1.00 76.69 170 THR A C 1
ATOM 1282 O O . THR A 1 170 ? -10.126 -3.524 -5.511 1.00 76.69 170 THR A O 1
ATOM 1285 N N . GLN A 1 171 ? -8.005 -3.470 -4.790 1.00 83.38 171 GLN A N 1
ATOM 1286 C CA . GLN A 1 171 ? -7.600 -2.252 -5.485 1.00 83.38 171 GLN A CA 1
ATOM 1287 C C . GLN A 1 171 ? -6.111 -2.316 -5.837 1.00 83.38 171 GLN A C 1
ATOM 1289 O O . GLN A 1 171 ? -5.306 -2.748 -5.015 1.00 83.38 171 GLN A O 1
ATOM 1294 N N . GLY A 1 172 ? -5.725 -1.871 -7.034 1.00 86.88 172 GLY A N 1
ATOM 1295 C CA . GLY A 1 172 ? -4.325 -1.822 -7.461 1.00 86.88 172 GLY A CA 1
ATOM 1296 C C . GLY A 1 172 ? -4.122 -2.397 -8.856 1.00 86.88 172 GLY A C 1
ATOM 1297 O O . GLY A 1 172 ? -4.926 -2.139 -9.750 1.00 86.88 172 GLY A O 1
ATOM 1298 N N . ALA A 1 173 ? -3.045 -3.155 -9.068 1.00 91.50 173 ALA A N 1
ATOM 1299 C CA . ALA A 1 173 ? -2.745 -3.732 -10.373 1.00 91.50 173 ALA A CA 1
ATOM 1300 C C . ALA A 1 173 ? -2.092 -5.113 -10.305 1.00 91.50 173 ALA A C 1
ATOM 1302 O O . ALA A 1 173 ? -1.381 -5.434 -9.352 1.00 91.50 173 ALA A O 1
ATOM 1303 N N . LYS A 1 174 ? -2.295 -5.899 -11.365 1.00 92.06 174 LYS A N 1
ATOM 1304 C CA . LYS A 1 174 ? -1.624 -7.182 -11.595 1.00 92.06 174 LYS A CA 1
ATOM 1305 C C . LYS A 1 174 ? -1.346 -7.418 -13.077 1.00 92.06 174 LYS A C 1
ATOM 1307 O O . LYS A 1 174 ? -2.021 -6.839 -13.928 1.00 92.06 174 LYS A O 1
ATOM 1312 N N . GLY A 1 175 ? -0.396 -8.289 -13.385 1.00 94.25 175 GLY A N 1
ATOM 1313 C CA . GLY A 1 175 ? -0.071 -8.644 -14.765 1.00 94.25 175 GLY A CA 1
ATOM 1314 C C . GLY A 1 175 ? 1.283 -9.323 -14.900 1.00 94.25 175 GLY A C 1
ATOM 1315 O O . GLY A 1 175 ? 1.833 -9.839 -13.926 1.00 94.25 175 GLY A O 1
ATOM 1316 N N . GLN A 1 176 ? 1.806 -9.318 -16.121 1.00 95.19 176 GLN A N 1
ATOM 1317 C CA . GLN A 1 176 ? 3.110 -9.869 -16.467 1.00 95.19 176 GLN A CA 1
ATOM 1318 C C . GLN A 1 176 ? 4.137 -8.767 -16.711 1.00 95.19 176 GLN A C 1
ATOM 1320 O O . GLN A 1 176 ? 3.861 -7.741 -17.334 1.00 95.19 176 GLN A O 1
ATOM 1325 N N . VAL A 1 177 ? 5.357 -9.005 -16.251 1.00 94.50 177 VAL A N 1
ATOM 1326 C CA . VAL A 1 177 ? 6.527 -8.182 -16.520 1.00 94.50 177 VAL A CA 1
ATOM 1327 C C . VAL A 1 177 ? 7.494 -8.991 -17.360 1.00 94.50 177 VAL A C 1
ATOM 1329 O O . VAL A 1 177 ? 7.986 -10.043 -16.952 1.00 94.50 177 VAL A O 1
ATOM 1332 N N . LEU A 1 178 ? 7.793 -8.461 -18.535 1.00 93.19 178 LEU A N 1
ATOM 1333 C CA . LEU A 1 178 ? 8.724 -9.042 -19.481 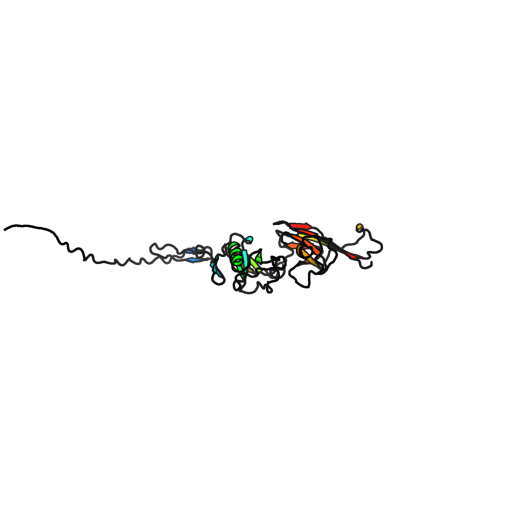1.00 93.19 178 LEU A CA 1
ATOM 1334 C C . LEU A 1 178 ? 9.952 -8.144 -19.608 1.00 93.19 178 LEU A C 1
ATOM 1336 O O . LEU A 1 178 ? 9.844 -6.915 -19.669 1.00 93.19 178 LEU A O 1
ATOM 1340 N N . TYR A 1 179 ? 11.123 -8.764 -19.681 1.00 92.81 179 TYR A N 1
ATOM 1341 C CA . TYR A 1 179 ? 12.396 -8.077 -19.842 1.00 92.81 179 TYR A CA 1
ATOM 1342 C C . TYR A 1 179 ? 13.193 -8.680 -20.991 1.00 92.81 179 TYR A C 1
ATOM 1344 O O . TYR A 1 179 ? 13.235 -9.895 -21.160 1.00 92.81 179 TYR A O 1
ATOM 1352 N N . GLY A 1 180 ? 13.818 -7.812 -21.776 1.00 90.25 180 GLY A N 1
ATOM 1353 C CA . GLY A 1 180 ? 14.774 -8.184 -22.806 1.00 90.25 180 GLY A CA 1
ATOM 1354 C C . GLY A 1 180 ? 15.972 -7.245 -22.785 1.00 90.25 180 GLY A C 1
ATOM 1355 O O . GLY A 1 180 ? 15.900 -6.123 -22.279 1.00 90.25 180 GLY A O 1
ATOM 1356 N N . GLU A 1 181 ? 17.077 -7.689 -23.360 1.00 90.31 181 GLU A N 1
ATOM 1357 C CA . GLU A 1 181 ? 18.244 -6.850 -23.600 1.00 90.31 181 GLU A CA 1
ATOM 1358 C C . GLU A 1 181 ? 18.919 -7.237 -24.912 1.00 90.31 181 GLU A C 1
ATOM 1360 O O . GLU A 1 181 ? 18.826 -8.382 -25.352 1.00 90.31 181 GLU A O 1
ATOM 1365 N N . GLY A 1 182 ? 19.549 -6.267 -25.570 1.00 86.88 182 GLY A N 1
ATOM 1366 C CA . GLY A 1 182 ? 20.202 -6.496 -26.854 1.00 86.88 182 GLY A CA 1
ATOM 1367 C C . GLY A 1 182 ? 20.665 -5.216 -27.537 1.00 86.88 182 GLY A C 1
ATOM 1368 O O . GLY A 1 182 ? 20.603 -4.126 -26.961 1.00 86.88 182 GLY A O 1
ATOM 1369 N N . ASP A 1 183 ? 21.136 -5.365 -28.771 1.00 83.31 183 ASP A N 1
ATOM 1370 C CA . ASP A 1 183 ? 21.608 -4.252 -29.587 1.00 83.31 183 ASP A CA 1
ATOM 1371 C C . ASP A 1 183 ? 20.444 -3.367 -30.033 1.00 83.31 183 ASP A C 1
ATOM 1373 O O . ASP A 1 183 ? 19.401 -3.846 -30.486 1.00 83.31 183 ASP A O 1
ATOM 1377 N N . CYS A 1 184 ? 20.624 -2.055 -29.900 1.00 79.38 184 CYS A N 1
ATOM 1378 C CA . CYS A 1 184 ? 19.653 -1.069 -30.370 1.00 79.38 184 CYS A CA 1
ATOM 1379 C C . CYS A 1 184 ? 20.106 -0.353 -31.645 1.00 79.38 184 CYS A C 1
ATOM 1381 O O . CYS A 1 184 ? 19.328 0.427 -32.202 1.00 79.38 184 CYS A O 1
ATOM 1383 N N . MET A 1 185 ? 21.317 -0.659 -32.127 1.00 77.75 185 MET A N 1
ATOM 1384 C CA . MET A 1 185 ? 21.838 -0.195 -33.406 1.00 77.75 185 MET A CA 1
ATOM 1385 C C . MET A 1 185 ? 22.320 -1.378 -34.270 1.00 77.75 185 MET A C 1
ATOM 1387 O O . MET A 1 185 ? 23.128 -2.177 -33.800 1.00 77.75 185 MET A O 1
ATOM 1391 N N . PRO A 1 186 ? 21.868 -1.489 -35.538 1.00 71.75 186 PRO A N 1
ATOM 1392 C CA . PRO A 1 186 ? 20.857 -0.646 -36.189 1.00 71.75 186 PRO A CA 1
ATOM 1393 C C . PRO A 1 186 ? 19.478 -0.780 -35.509 1.00 71.75 186 PRO A C 1
ATOM 1395 O O . PRO A 1 186 ? 19.276 -1.740 -34.770 1.00 71.75 186 PRO A O 1
ATOM 1398 N N . PRO A 1 187 ? 18.529 0.157 -35.725 1.00 67.81 187 PRO A N 1
ATOM 1399 C CA . PRO A 1 187 ? 17.222 0.130 -35.071 1.00 67.81 187 PRO A CA 1
ATOM 1400 C C . PRO A 1 187 ? 16.508 -1.204 -35.303 1.00 67.81 187 PRO A C 1
ATOM 1402 O O . PRO A 1 187 ? 15.956 -1.460 -36.373 1.00 67.81 187 PRO A O 1
ATOM 1405 N N . VAL A 1 188 ? 16.537 -2.074 -34.296 1.00 63.88 188 VAL A N 1
ATOM 1406 C CA . VAL A 1 188 ? 15.821 -3.345 -34.346 1.00 63.88 188 VAL A CA 1
ATOM 1407 C C . VAL A 1 188 ? 14.334 -3.043 -34.186 1.00 63.88 188 VAL A C 1
ATOM 1409 O O . VAL A 1 188 ? 13.933 -2.387 -33.219 1.00 63.88 188 VAL A O 1
ATOM 1412 N N . VAL A 1 189 ? 13.520 -3.521 -35.132 1.00 69.62 189 VAL A N 1
ATOM 1413 C CA . VAL A 1 189 ? 12.053 -3.453 -35.056 1.00 69.62 189 VAL A CA 1
ATOM 1414 C C . VAL A 1 189 ? 11.605 -4.102 -33.746 1.00 69.62 189 VAL A C 1
ATOM 1416 O O . VAL A 1 189 ? 12.067 -5.190 -33.404 1.00 69.62 189 VAL A O 1
ATOM 1419 N N . GLU A 1 190 ? 10.725 -3.433 -32.999 1.00 68.31 190 GLU A N 1
ATOM 1420 C CA . GLU A 1 190 ? 10.305 -3.851 -31.653 1.00 68.31 190 GLU A CA 1
ATOM 1421 C C . GLU A 1 190 ? 9.761 -5.291 -31.611 1.00 68.31 190 GLU A C 1
ATOM 1423 O O . GLU A 1 190 ? 9.965 -6.001 -30.631 1.00 68.31 190 GLU A O 1
ATOM 1428 N N . GLU A 1 191 ? 9.165 -5.748 -32.712 1.00 72.69 191 GLU A N 1
ATOM 1429 C CA . GLU A 1 191 ? 8.625 -7.098 -32.914 1.00 72.69 191 GLU A CA 1
ATOM 1430 C C . GLU A 1 191 ? 9.687 -8.208 -32.888 1.00 72.69 191 GLU A C 1
ATOM 1432 O O . GLU A 1 191 ? 9.381 -9.345 -32.541 1.00 72.69 191 GLU A O 1
ATOM 1437 N N . ASN A 1 192 ? 10.944 -7.887 -33.207 1.00 80.38 192 ASN A N 1
ATOM 1438 C CA . ASN A 1 192 ? 12.043 -8.856 -33.228 1.00 80.38 192 ASN A CA 1
ATOM 1439 C C . ASN A 1 192 ? 12.749 -8.987 -31.874 1.00 80.38 192 ASN A C 1
ATOM 1441 O O . ASN A 1 192 ? 13.626 -9.842 -31.706 1.00 80.38 192 ASN A O 1
ATOM 1445 N N . ARG A 1 193 ? 12.406 -8.130 -30.908 1.00 85.56 193 ARG A N 1
ATOM 1446 C CA . ARG A 1 193 ? 13.018 -8.157 -29.583 1.00 85.56 193 ARG A CA 1
ATOM 1447 C C . ARG A 1 193 ? 12.574 -9.403 -28.838 1.00 85.56 193 ARG A C 1
ATOM 1449 O O . ARG A 1 193 ? 11.387 -9.688 -28.706 1.00 85.56 193 ARG A O 1
ATOM 1456 N N . GLN A 1 194 ? 13.560 -10.123 -28.324 1.00 89.44 194 GLN A N 1
ATOM 1457 C CA . GLN A 1 194 ? 13.328 -11.270 -27.466 1.00 89.44 194 GLN A CA 1
ATOM 1458 C C . GLN A 1 194 ? 13.094 -10.786 -26.038 1.00 89.44 194 GLN A C 1
ATOM 1460 O O . GLN A 1 194 ? 13.808 -9.913 -25.541 1.00 89.44 194 GLN A O 1
ATOM 1465 N N . TYR A 1 195 ? 12.089 -11.364 -25.392 1.00 92.44 195 TYR A N 1
ATOM 1466 C CA . TYR A 1 195 ? 11.743 -11.079 -24.010 1.00 92.44 195 TYR A CA 1
ATOM 1467 C C . TYR A 1 195 ? 11.590 -12.385 -23.242 1.00 92.44 195 TYR A C 1
ATOM 1469 O O . TYR A 1 195 ? 11.106 -13.380 -23.778 1.00 92.44 195 TYR A O 1
ATOM 1477 N N . SER A 1 196 ? 11.941 -12.346 -21.965 1.00 93.69 196 SER A N 1
ATOM 1478 C CA . SER A 1 196 ? 11.676 -13.406 -21.001 1.00 93.69 196 SER A CA 1
ATOM 1479 C C . SER A 1 196 ? 10.931 -12.849 -19.793 1.00 93.69 196 SER A C 1
ATOM 1481 O O . SER A 1 196 ? 10.900 -11.635 -19.568 1.00 93.69 196 SER A O 1
ATOM 1483 N N . ASN A 1 197 ? 10.369 -13.743 -18.985 1.00 95.75 197 ASN A N 1
ATOM 1484 C CA . ASN A 1 197 ? 9.780 -13.387 -17.700 1.00 95.75 197 ASN A CA 1
ATOM 1485 C C . ASN A 1 197 ? 10.802 -12.650 -16.825 1.00 95.75 197 ASN A C 1
ATOM 1487 O O . ASN A 1 197 ? 11.943 -13.092 -16.649 1.00 95.75 197 ASN A O 1
ATOM 1491 N N . TYR A 1 198 ? 10.401 -11.495 -16.300 1.00 93.75 198 TYR A N 1
ATOM 1492 C CA . TYR A 1 198 ? 11.268 -10.665 -15.478 1.00 93.75 198 TYR A CA 1
ATOM 1493 C C . TYR A 1 198 ? 11.406 -11.232 -14.063 1.00 93.75 198 TYR A C 1
ATOM 1495 O O . TYR A 1 198 ? 10.444 -11.708 -13.463 1.00 93.75 198 TYR A O 1
ATOM 1503 N N . ASN A 1 199 ? 12.613 -11.130 -13.511 1.00 90.31 199 ASN A N 1
ATOM 1504 C CA . ASN A 1 199 ? 12.915 -11.460 -12.124 1.00 90.31 199 ASN A CA 1
ATOM 1505 C C . ASN A 1 199 ? 13.701 -10.293 -11.525 1.00 90.31 199 ASN A C 1
ATOM 1507 O O . ASN A 1 199 ? 14.820 -10.014 -11.956 1.00 90.31 199 ASN A O 1
ATOM 1511 N N . GLY A 1 200 ? 13.123 -9.586 -10.556 1.00 87.69 200 GLY A N 1
ATOM 1512 C CA . GLY A 1 200 ? 13.765 -8.403 -9.990 1.00 87.69 200 GLY A CA 1
ATOM 1513 C C . GLY A 1 200 ? 12.800 -7.403 -9.373 1.00 87.69 200 GLY A C 1
ATOM 1514 O O . GLY A 1 200 ? 11.632 -7.692 -9.136 1.00 87.69 200 GLY A O 1
ATOM 1515 N N . ASN A 1 201 ? 13.305 -6.212 -9.067 1.00 88.81 201 ASN A N 1
ATOM 1516 C CA . ASN A 1 201 ? 12.512 -5.169 -8.426 1.00 88.81 201 ASN A CA 1
ATOM 1517 C C . ASN A 1 201 ? 11.787 -4.317 -9.467 1.00 88.81 201 ASN A C 1
ATOM 1519 O O . ASN A 1 201 ? 12.387 -3.889 -10.449 1.00 88.81 201 ASN A O 1
ATOM 1523 N N . ILE A 1 202 ? 10.528 -3.996 -9.197 1.00 88.50 202 ILE A N 1
ATOM 1524 C CA . ILE A 1 202 ? 9.762 -3.014 -9.965 1.00 88.50 202 ILE A CA 1
ATOM 1525 C C . ILE A 1 202 ? 9.253 -1.922 -9.024 1.00 88.50 202 ILE A C 1
ATOM 1527 O O . ILE A 1 202 ? 8.914 -2.172 -7.861 1.00 88.50 202 ILE A O 1
ATOM 1531 N N . TYR A 1 203 ? 9.248 -0.702 -9.542 1.00 86.06 203 TYR A N 1
ATOM 1532 C CA . TYR A 1 203 ? 9.004 0.535 -8.822 1.00 86.06 203 TYR A CA 1
ATOM 1533 C C . TYR A 1 203 ? 7.808 1.249 -9.453 1.00 86.06 203 TYR A C 1
ATOM 1535 O O . TYR A 1 203 ? 7.808 1.494 -10.658 1.00 86.06 203 TYR A O 1
ATOM 1543 N N . PHE A 1 204 ? 6.809 1.588 -8.639 1.00 86.50 204 PHE A N 1
ATOM 1544 C CA . PHE A 1 204 ? 5.631 2.367 -9.022 1.00 86.50 204 PHE A CA 1
ATOM 1545 C C . PHE A 1 204 ? 5.740 3.755 -8.390 1.00 86.50 204 PHE A C 1
ATOM 1547 O O . PHE A 1 204 ? 5.533 3.913 -7.187 1.00 86.50 204 PHE A O 1
ATOM 1554 N N . ILE A 1 205 ? 6.092 4.751 -9.197 1.00 81.56 205 ILE A N 1
ATOM 1555 C CA . ILE A 1 205 ? 6.355 6.133 -8.782 1.00 81.56 205 ILE A CA 1
ATOM 1556 C C . ILE A 1 205 ? 5.144 6.981 -9.162 1.00 81.56 205 ILE A C 1
ATOM 1558 O O . ILE A 1 205 ? 4.810 7.060 -10.342 1.00 81.56 205 ILE A O 1
ATOM 1562 N N . ALA A 1 206 ? 4.468 7.616 -8.205 1.00 79.88 206 ALA A N 1
ATOM 1563 C CA . ALA A 1 206 ? 3.306 8.441 -8.543 1.00 79.88 206 ALA A CA 1
ATOM 1564 C C . ALA A 1 206 ? 3.733 9.658 -9.384 1.00 79.88 206 ALA A C 1
ATOM 1566 O O . ALA A 1 206 ? 4.680 10.369 -9.043 1.00 79.88 206 ALA A O 1
ATOM 1567 N N . LYS A 1 207 ? 3.020 9.909 -10.486 1.00 78.62 207 LYS A N 1
ATOM 1568 C CA . LYS A 1 207 ? 3.364 10.916 -11.498 1.00 78.62 207 LYS A CA 1
ATOM 1569 C C . LYS A 1 207 ? 3.428 12.328 -10.912 1.00 78.62 207 LYS A C 1
ATOM 1571 O O . LYS A 1 207 ? 4.288 13.105 -11.309 1.00 78.62 207 LYS A O 1
ATOM 1576 N N . LYS A 1 208 ? 2.590 12.629 -9.917 1.00 75.12 208 LYS A N 1
ATOM 1577 C CA . LYS A 1 208 ? 2.588 13.909 -9.187 1.00 75.12 208 LYS A CA 1
ATOM 1578 C C . LYS A 1 208 ? 3.916 14.261 -8.502 1.00 75.12 208 LYS A C 1
ATOM 1580 O O . LYS A 1 208 ? 4.118 15.409 -8.139 1.00 75.12 208 LYS A O 1
ATOM 1585 N N . TYR A 1 209 ? 4.803 13.282 -8.290 1.00 72.56 209 TYR A N 1
ATOM 1586 C CA . TYR A 1 209 ? 6.129 13.500 -7.701 1.00 72.56 209 TYR A CA 1
ATOM 1587 C C . TYR A 1 209 ? 7.239 13.673 -8.738 1.00 72.56 209 TYR A C 1
ATOM 1589 O O . TYR A 1 209 ? 8.391 13.837 -8.357 1.00 72.56 209 TYR A O 1
ATOM 1597 N N . ILE A 1 210 ? 6.932 13.561 -10.030 1.00 70.62 210 ILE A N 1
ATOM 1598 C CA . ILE A 1 210 ? 7.929 13.622 -11.109 1.00 70.62 210 ILE A CA 1
ATOM 1599 C C . ILE A 1 210 ? 7.544 14.602 -12.217 1.00 70.62 210 ILE A C 1
ATOM 1601 O O . ILE A 1 210 ? 8.403 14.958 -13.017 1.00 70.62 210 ILE A O 1
ATOM 1605 N N . VAL A 1 211 ? 6.290 15.051 -12.257 1.00 70.88 211 VAL A N 1
ATOM 1606 C CA . VAL A 1 211 ? 5.769 16.006 -13.234 1.00 70.88 211 VAL A CA 1
ATOM 1607 C C . VAL A 1 211 ? 5.025 17.115 -12.491 1.00 70.88 211 VAL A C 1
ATOM 1609 O O . VAL A 1 211 ? 4.194 16.811 -11.633 1.00 70.88 211 VAL A O 1
ATOM 1612 N N . ASP A 1 212 ? 5.339 18.371 -12.803 1.00 66.62 212 ASP A N 1
ATOM 1613 C CA . ASP A 1 212 ? 4.669 19.545 -12.241 1.00 66.62 212 ASP A CA 1
ATOM 1614 C C . ASP A 1 212 ? 3.289 19.804 -12.879 1.00 66.62 212 ASP A C 1
ATOM 1616 O O . ASP A 1 212 ? 2.822 19.070 -13.755 1.00 66.62 212 ASP A O 1
ATOM 1620 N N . GLU A 1 213 ? 2.612 20.863 -12.431 1.00 68.19 213 GLU A N 1
ATOM 1621 C CA . GLU A 1 213 ? 1.284 21.254 -12.925 1.00 68.19 213 GLU A CA 1
ATOM 1622 C C . GLU A 1 213 ? 1.270 21.618 -14.422 1.00 68.19 213 GLU A C 1
ATOM 1624 O O . GLU A 1 213 ? 0.224 21.526 -15.066 1.00 68.19 213 GLU A O 1
ATOM 1629 N N . ASN A 1 214 ? 2.426 21.972 -14.994 1.00 69.00 214 ASN A N 1
ATOM 1630 C CA . ASN A 1 214 ? 2.589 22.334 -16.402 1.00 69.00 214 ASN A CA 1
ATOM 1631 C C . ASN A 1 214 ? 2.964 21.135 -17.283 1.00 69.00 214 ASN A C 1
ATOM 1633 O O . ASN A 1 214 ? 3.070 21.270 -18.504 1.00 69.00 214 ASN A O 1
ATOM 1637 N N . GLY A 1 215 ? 3.146 19.952 -16.693 1.00 66.00 215 GLY A N 1
ATOM 1638 C CA . GLY A 1 215 ? 3.590 18.774 -17.423 1.00 66.00 215 GLY A CA 1
ATOM 1639 C C . GLY A 1 215 ? 5.108 18.691 -17.602 1.00 66.00 215 GLY A C 1
ATOM 1640 O O . GLY A 1 215 ? 5.568 17.782 -18.298 1.00 66.00 215 GLY A O 1
ATOM 1641 N N . GLU A 1 216 ? 5.886 19.587 -16.988 1.00 65.06 216 GLU A N 1
ATOM 1642 C CA . GLU A 1 216 ? 7.344 19.528 -17.008 1.00 65.06 216 GLU A CA 1
ATOM 1643 C C . GLU A 1 216 ? 7.863 18.548 -15.959 1.00 65.06 216 GLU A C 1
ATOM 1645 O O . GLU A 1 216 ? 7.350 18.437 -14.844 1.00 65.06 216 GLU A O 1
ATOM 1650 N N . TYR A 1 217 ? 8.909 17.806 -16.324 1.00 65.38 217 TYR A N 1
ATOM 1651 C CA . TYR A 1 217 ? 9.586 16.943 -15.368 1.00 65.38 217 TYR A CA 1
ATOM 1652 C C . TYR A 1 217 ? 10.279 17.806 -14.326 1.00 65.38 217 TYR A C 1
ATOM 1654 O O . TYR A 1 217 ? 11.110 18.644 -14.677 1.00 65.38 217 TYR A O 1
ATOM 1662 N N . ILE A 1 218 ? 10.004 17.558 -13.047 1.00 65.12 218 ILE A N 1
ATOM 1663 C CA . ILE A 1 218 ? 10.746 18.223 -11.979 1.00 65.12 218 ILE A CA 1
ATOM 1664 C C . ILE A 1 218 ? 12.166 17.647 -11.950 1.00 65.12 218 ILE A C 1
ATOM 1666 O O . ILE A 1 218 ? 12.439 16.576 -11.401 1.00 65.12 218 ILE A O 1
ATOM 1670 N N . VAL A 1 219 ? 13.083 18.328 -12.642 1.00 48.12 219 VAL A N 1
ATOM 1671 C CA . VAL A 1 219 ? 14.481 17.911 -12.787 1.00 48.12 219 VAL A CA 1
ATOM 1672 C C . VAL A 1 219 ? 15.162 18.065 -11.425 1.00 48.12 219 VAL A C 1
ATOM 1674 O O . VAL A 1 219 ? 15.655 19.132 -11.074 1.00 48.12 219 VAL A O 1
ATOM 1677 N N . GLY A 1 220 ? 15.112 17.005 -10.614 1.00 53.53 220 GLY A N 1
ATOM 1678 C CA . GLY A 1 220 ? 15.620 17.019 -9.240 1.00 53.53 220 GLY A CA 1
ATOM 1679 C C . GLY A 1 220 ? 14.910 16.119 -8.223 1.00 53.53 220 GLY A C 1
ATOM 1680 O O . GLY A 1 220 ? 15.338 16.109 -7.072 1.00 53.53 220 GLY A O 1
ATOM 1681 N N . ALA A 1 221 ? 13.881 15.343 -8.585 1.00 39.53 221 ALA A N 1
ATOM 1682 C CA . ALA A 1 221 ? 13.269 14.380 -7.661 1.00 39.53 221 ALA A CA 1
ATOM 1683 C C . ALA A 1 221 ? 13.466 12.934 -8.156 1.00 39.53 221 ALA A C 1
ATOM 1685 O O . ALA A 1 221 ? 13.140 12.670 -9.314 1.00 39.53 221 ALA A O 1
ATOM 1686 N N . PRO A 1 222 ? 13.965 11.980 -7.336 1.00 42.72 222 PRO A N 1
ATOM 1687 C CA . PRO A 1 222 ? 14.167 12.021 -5.884 1.00 42.72 222 PRO A CA 1
ATOM 1688 C C . PRO A 1 222 ? 15.556 11.544 -5.421 1.00 42.72 222 PRO A C 1
ATOM 1690 O O . PRO A 1 222 ? 15.996 10.424 -5.691 1.00 42.72 222 PRO A O 1
ATOM 1693 N N . GLY A 1 223 ? 16.219 12.354 -4.599 1.00 43.12 223 GLY A N 1
ATOM 1694 C CA . GLY A 1 223 ? 17.218 11.813 -3.685 1.00 43.12 223 GLY A CA 1
ATOM 1695 C C . GLY A 1 223 ? 16.549 10.790 -2.766 1.00 43.12 223 GLY A C 1
ATOM 1696 O O . GLY A 1 223 ? 15.604 11.151 -2.080 1.00 43.12 223 GLY A O 1
ATOM 1697 N N . SER A 1 224 ? 16.992 9.529 -2.831 1.00 43.47 224 SER A N 1
ATOM 1698 C CA . SER A 1 224 ? 17.062 8.515 -1.755 1.00 43.47 224 SER A CA 1
ATOM 1699 C C . SER A 1 224 ? 15.931 8.378 -0.710 1.00 43.47 224 SER A C 1
ATOM 1701 O O . SER A 1 224 ? 16.118 7.673 0.283 1.00 43.47 224 SER A O 1
ATOM 1703 N N . SER A 1 225 ? 14.750 8.965 -0.895 1.00 48.38 225 SER A N 1
ATOM 1704 C CA . SER A 1 225 ? 13.603 8.772 -0.013 1.00 48.38 225 SER A CA 1
ATOM 1705 C C . SER A 1 225 ? 12.809 7.571 -0.515 1.00 48.38 225 SER A C 1
ATOM 1707 O O . SER A 1 225 ? 12.265 7.565 -1.618 1.00 48.38 225 SER A O 1
ATOM 1709 N N . LYS A 1 226 ? 12.745 6.525 0.311 1.00 53.34 226 LYS A N 1
ATOM 1710 C CA . LYS A 1 226 ? 11.958 5.304 0.073 1.00 53.34 226 LYS A CA 1
ATOM 1711 C C . LYS A 1 226 ? 10.436 5.562 0.047 1.00 53.34 226 LYS A C 1
ATOM 1713 O O . LYS A 1 226 ? 9.681 4.610 -0.119 1.00 53.34 226 LYS A O 1
ATOM 1718 N N . ASP A 1 227 ? 9.995 6.815 0.199 1.00 51.00 227 ASP A N 1
ATOM 1719 C CA . ASP A 1 227 ? 8.605 7.198 0.495 1.00 51.00 227 ASP A CA 1
ATOM 1720 C C . ASP A 1 227 ? 7.810 7.696 -0.725 1.00 51.00 227 ASP A C 1
ATOM 1722 O O . ASP A 1 227 ? 6.642 8.064 -0.617 1.00 51.00 227 ASP A O 1
ATOM 1726 N N . ILE A 1 228 ? 8.436 7.714 -1.897 1.00 62.88 228 ILE A N 1
ATOM 1727 C CA . ILE A 1 228 ? 7.872 8.247 -3.152 1.00 62.88 228 ILE A CA 1
ATOM 1728 C C . ILE A 1 228 ? 7.437 7.159 -4.144 1.00 62.88 228 ILE A C 1
ATOM 1730 O O . ILE A 1 228 ? 6.819 7.454 -5.170 1.00 62.88 228 ILE A O 1
ATOM 1734 N N . TYR A 1 229 ? 7.832 5.911 -3.886 1.00 71.31 229 TYR A N 1
ATOM 1735 C CA . TYR A 1 229 ? 7.575 4.778 -4.760 1.00 71.31 229 TYR A CA 1
ATOM 1736 C C . TYR A 1 229 ? 7.086 3.578 -3.961 1.00 71.31 229 TYR A C 1
ATOM 1738 O O . TYR A 1 229 ? 7.558 3.298 -2.859 1.00 71.31 229 TYR A O 1
ATOM 1746 N N . ALA A 1 230 ? 6.178 2.810 -4.554 1.00 77.69 230 ALA A N 1
ATOM 1747 C CA . ALA A 1 230 ? 5.909 1.458 -4.094 1.00 77.69 230 ALA A CA 1
ATOM 1748 C C . ALA A 1 230 ? 6.880 0.490 -4.786 1.00 77.69 230 ALA A C 1
ATOM 1750 O O . ALA A 1 230 ? 7.129 0.605 -5.986 1.00 77.69 230 ALA A O 1
ATOM 1751 N N . LYS A 1 231 ? 7.439 -0.460 -4.029 1.00 82.81 231 LYS A N 1
ATOM 1752 C CA . LYS A 1 231 ? 8.406 -1.452 -4.521 1.00 82.81 231 LYS A CA 1
ATOM 1753 C C . LYS A 1 231 ? 7.912 -2.864 -4.247 1.00 82.81 231 LYS A C 1
ATOM 1755 O O . LYS A 1 231 ? 7.624 -3.196 -3.094 1.00 82.81 231 LYS A O 1
ATOM 1760 N N . ILE A 1 232 ? 7.937 -3.705 -5.275 1.00 79.44 232 ILE A N 1
ATOM 1761 C CA . ILE A 1 232 ? 7.736 -5.156 -5.163 1.00 79.44 232 ILE A CA 1
ATOM 1762 C C . ILE A 1 232 ? 8.885 -5.898 -5.845 1.00 79.44 232 ILE A C 1
ATOM 1764 O O . ILE A 1 232 ? 9.592 -5.339 -6.688 1.00 79.44 232 ILE A O 1
ATOM 1768 N N . THR A 1 233 ? 9.066 -7.160 -5.470 1.00 84.56 233 THR A N 1
ATOM 1769 C CA . THR A 1 233 ? 9.979 -8.082 -6.146 1.00 84.56 233 THR A CA 1
ATOM 1770 C C . THR A 1 233 ? 9.137 -9.036 -6.980 1.00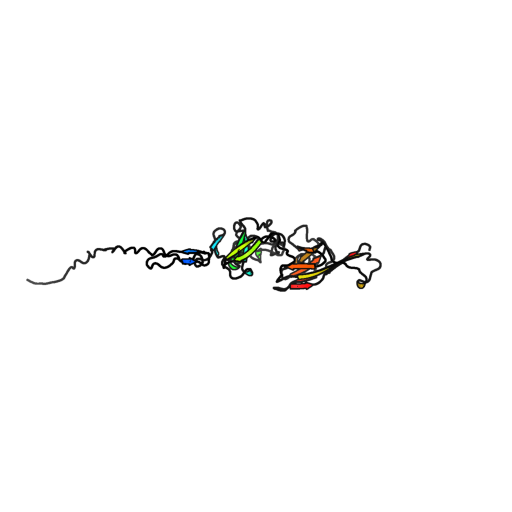 84.56 233 THR A C 1
ATOM 1772 O O . THR A 1 233 ? 8.293 -9.737 -6.436 1.00 84.56 233 THR A O 1
ATOM 1775 N N . VAL A 1 234 ? 9.359 -9.026 -8.288 1.00 86.06 234 VAL A N 1
ATOM 1776 C CA . VAL A 1 234 ? 8.725 -9.903 -9.272 1.00 86.06 234 VAL A CA 1
ATOM 1777 C C . VAL A 1 234 ? 9.544 -11.182 -9.381 1.00 86.06 234 VAL A C 1
ATOM 1779 O O . VAL A 1 234 ? 10.776 -11.123 -9.481 1.00 86.06 234 VAL A O 1
ATOM 1782 N N . LYS A 1 235 ? 8.854 -12.321 -9.381 1.00 87.19 235 LYS A N 1
ATOM 1783 C CA . LYS A 1 235 ? 9.407 -13.643 -9.672 1.00 87.19 235 LYS A CA 1
ATOM 1784 C C . LYS A 1 235 ? 8.611 -14.253 -10.814 1.00 87.19 235 LYS A C 1
ATOM 1786 O O . LYS A 1 235 ? 7.389 -14.180 -10.815 1.00 87.19 235 LYS A O 1
ATOM 1791 N N . ASP A 1 236 ? 9.320 -14.827 -11.777 1.00 89.00 236 ASP A N 1
ATOM 1792 C CA . ASP A 1 236 ? 8.735 -15.453 -12.964 1.00 89.00 236 ASP A CA 1
ATOM 1793 C C . ASP A 1 236 ? 7.720 -14.558 -13.706 1.00 89.00 236 ASP A C 1
ATOM 1795 O O . ASP A 1 236 ? 6.674 -14.996 -14.174 1.00 89.00 236 ASP A O 1
ATOM 1799 N N . GLY A 1 237 ? 8.025 -13.261 -13.804 1.00 90.00 237 GLY A N 1
ATOM 1800 C CA . GLY A 1 237 ? 7.245 -12.285 -14.565 1.00 90.00 237 GLY A CA 1
ATOM 1801 C C . GLY A 1 237 ? 5.947 -11.827 -13.901 1.00 90.00 237 GLY A C 1
ATOM 1802 O O . GLY A 1 237 ? 5.537 -10.692 -14.133 1.00 90.00 237 GLY A O 1
ATOM 1803 N N . TYR A 1 238 ? 5.323 -12.622 -13.034 1.00 91.44 238 TYR A N 1
ATOM 1804 C CA . TYR A 1 238 ? 4.050 -12.236 -12.434 1.00 91.44 238 TYR A CA 1
ATOM 1805 C C . TYR A 1 238 ? 4.213 -11.174 -11.347 1.00 91.44 238 TYR A C 1
ATOM 1807 O O . TYR A 1 238 ? 5.065 -11.269 -10.460 1.00 91.44 238 TYR A O 1
ATOM 1815 N N . TYR A 1 239 ? 3.345 -10.166 -11.387 1.00 89.56 239 TYR A N 1
ATOM 1816 C CA . TYR A 1 239 ? 3.276 -9.149 -10.354 1.00 89.56 239 TYR A CA 1
ATOM 1817 C C . TYR A 1 239 ? 1.839 -8.892 -9.906 1.00 89.56 239 TYR A C 1
ATOM 1819 O O . TYR A 1 239 ? 0.897 -8.916 -10.700 1.00 89.56 239 TYR A O 1
ATOM 1827 N N . GLN A 1 240 ? 1.701 -8.560 -8.625 1.00 86.00 240 GLN A N 1
ATOM 1828 C CA . GLN A 1 240 ? 0.478 -8.042 -8.032 1.00 86.00 240 GLN A CA 1
ATOM 1829 C C . GLN A 1 240 ? 0.832 -7.001 -6.969 1.00 86.00 240 GLN A C 1
ATOM 1831 O O . GLN A 1 240 ? 1.754 -7.195 -6.175 1.00 86.00 240 GLN A O 1
ATOM 1836 N N . ILE A 1 241 ? 0.115 -5.878 -6.957 1.00 82.56 241 ILE A N 1
ATOM 1837 C CA . ILE A 1 241 ? 0.369 -4.786 -6.020 1.00 82.56 241 ILE A CA 1
ATOM 1838 C C . ILE A 1 241 ? -0.904 -4.018 -5.687 1.00 82.56 241 ILE A C 1
ATOM 1840 O O . ILE A 1 241 ? -1.649 -3.614 -6.579 1.00 82.56 241 ILE A O 1
ATOM 1844 N N . SER A 1 242 ? -1.120 -3.773 -4.395 1.00 82.44 242 SER A N 1
ATOM 1845 C CA . SER A 1 242 ? -2.137 -2.832 -3.932 1.00 82.44 242 SER A CA 1
ATOM 1846 C C . SER A 1 242 ? -1.617 -1.403 -4.060 1.00 82.44 242 SER A C 1
ATOM 1848 O O . SER A 1 242 ? -0.562 -1.075 -3.515 1.00 82.44 242 SER A O 1
ATOM 1850 N N . LEU A 1 243 ? -2.358 -0.549 -4.763 1.00 79.75 243 LEU A N 1
ATOM 1851 C CA . LEU A 1 243 ? -2.020 0.860 -4.981 1.00 79.75 243 LEU A CA 1
ATOM 1852 C C . LEU A 1 243 ? -3.243 1.739 -4.723 1.00 79.75 243 LEU A C 1
ATOM 1854 O O . LEU A 1 243 ? -4.380 1.289 -4.862 1.00 79.75 243 LEU A O 1
ATOM 1858 N N . ASN A 1 244 ? -3.002 2.996 -4.356 1.00 77.25 244 ASN A N 1
ATOM 1859 C CA . ASN A 1 244 ? -4.064 3.988 -4.229 1.00 77.25 244 ASN A CA 1
ATOM 1860 C C . ASN A 1 244 ? -4.442 4.558 -5.601 1.00 77.25 244 ASN A C 1
ATOM 1862 O O . ASN A 1 244 ? -3.645 4.450 -6.531 1.00 77.25 244 ASN A O 1
ATOM 1866 N N . PRO A 1 245 ? -5.627 5.173 -5.744 1.00 82.56 245 PRO A N 1
ATOM 1867 C CA . PRO A 1 245 ? -6.026 5.793 -6.999 1.00 82.56 245 PRO A CA 1
ATOM 1868 C C . PRO A 1 245 ? -5.105 6.970 -7.327 1.00 82.56 245 PRO A C 1
ATOM 1870 O O . PRO A 1 245 ? -5.083 7.970 -6.611 1.00 82.56 245 PRO A O 1
ATOM 1873 N N . ASP A 1 246 ? -4.303 6.817 -8.376 1.00 83.38 246 ASP A N 1
ATOM 1874 C CA . ASP A 1 246 ? -3.346 7.806 -8.876 1.00 83.38 246 ASP A CA 1
ATOM 1875 C C . ASP A 1 246 ? -2.811 7.334 -10.242 1.00 83.38 246 ASP A C 1
ATOM 1877 O O . ASP A 1 246 ? -3.098 6.222 -10.702 1.00 83.38 246 ASP A O 1
ATOM 1881 N N . VAL A 1 247 ? -1.995 8.161 -10.890 1.00 87.50 247 VAL A N 1
ATOM 1882 C CA . VAL A 1 247 ? -1.220 7.772 -12.072 1.00 87.50 247 VAL A CA 1
ATOM 1883 C C . VAL A 1 247 ? 0.199 7.439 -11.635 1.00 87.50 247 VAL A C 1
ATOM 1885 O O . VAL A 1 247 ? 0.877 8.273 -11.042 1.00 87.50 247 VAL A O 1
ATOM 1888 N N . TYR A 1 248 ? 0.683 6.247 -11.969 1.00 86.12 248 TYR A N 1
ATOM 1889 C CA . TYR A 1 248 ? 2.024 5.783 -11.623 1.00 86.12 248 TYR A CA 1
ATOM 1890 C C . TYR A 1 248 ? 2.876 5.597 -12.870 1.00 86.12 248 TYR A C 1
ATOM 1892 O O . TYR A 1 248 ? 2.435 5.004 -13.852 1.00 86.12 248 TYR A O 1
ATOM 1900 N N . PHE A 1 249 ? 4.120 6.056 -12.812 1.00 86.94 249 PHE A N 1
ATOM 1901 C CA . PHE A 1 249 ? 5.190 5.600 -13.682 1.00 86.94 249 PHE A CA 1
ATOM 1902 C C . PHE A 1 249 ? 5.766 4.286 -13.148 1.00 86.94 249 PHE A C 1
ATOM 1904 O O . PHE A 1 249 ? 5.958 4.132 -11.942 1.00 86.94 249 PHE A O 1
ATOM 1911 N N . VAL A 1 250 ? 6.046 3.342 -14.044 1.00 89.38 250 VAL A N 1
ATOM 1912 C CA . VAL A 1 250 ? 6.511 2.000 -13.693 1.00 89.38 250 VAL A CA 1
ATOM 1913 C C . VAL A 1 250 ? 7.899 1.756 -14.270 1.00 89.38 250 VAL A C 1
ATOM 1915 O O . VAL A 1 250 ? 8.116 1.884 -15.475 1.00 89.38 250 VAL A O 1
ATOM 1918 N N . SER A 1 251 ? 8.845 1.383 -13.409 1.00 87.12 251 SER A N 1
ATOM 1919 C CA . SER A 1 251 ? 10.261 1.237 -13.757 1.00 87.12 251 SER A CA 1
ATOM 1920 C C . SER A 1 251 ? 10.891 0.010 -13.108 1.00 87.12 251 SER A C 1
ATOM 1922 O O . SER A 1 251 ? 10.522 -0.371 -12.003 1.00 87.12 251 SER A O 1
ATOM 1924 N N . ILE A 1 252 ? 11.896 -0.567 -13.765 1.00 86.75 252 ILE A N 1
ATOM 1925 C CA . ILE A 1 252 ? 12.782 -1.609 -13.208 1.00 86.75 252 ILE A CA 1
ATOM 1926 C C . ILE A 1 252 ? 14.059 -1.036 -12.569 1.00 86.75 252 ILE A C 1
ATOM 1928 O O . ILE A 1 252 ? 14.894 -1.776 -12.057 1.00 86.75 252 ILE A O 1
ATOM 1932 N N . ALA A 1 253 ? 14.229 0.287 -12.614 1.00 77.12 253 ALA A N 1
ATOM 1933 C CA . ALA A 1 253 ? 15.340 1.010 -12.005 1.00 77.12 253 ALA A CA 1
ATOM 1934 C C . ALA A 1 253 ? 14.817 2.130 -11.099 1.00 77.12 253 ALA A C 1
ATOM 1936 O O . ALA A 1 253 ? 13.814 2.771 -11.425 1.00 77.12 253 ALA A O 1
ATOM 1937 N N . GLU A 1 254 ? 15.532 2.384 -10.001 1.00 59.72 254 GLU A N 1
ATOM 1938 C CA . GLU A 1 254 ? 15.218 3.448 -9.031 1.00 59.72 254 GLU A CA 1
ATOM 1939 C C . GLU A 1 254 ? 15.287 4.842 -9.655 1.00 59.72 254 GLU A C 1
ATOM 1941 O O . GLU A 1 254 ? 14.536 5.734 -9.273 1.00 59.72 254 GLU A O 1
ATOM 1946 N N . ILE A 1 255 ? 16.161 5.006 -10.648 1.00 56.03 255 ILE A N 1
ATOM 1947 C CA . ILE A 1 255 ? 16.347 6.239 -11.401 1.00 56.03 255 ILE A CA 1
ATOM 1948 C C . ILE A 1 255 ? 16.228 5.864 -12.873 1.00 56.03 255 ILE A C 1
ATOM 1950 O O . ILE A 1 255 ? 17.039 5.099 -13.396 1.00 56.03 255 ILE A O 1
ATOM 1954 N N . ASN A 1 256 ? 15.190 6.362 -13.536 1.00 58.41 256 ASN A N 1
ATOM 1955 C CA . ASN A 1 256 ? 14.972 6.129 -14.955 1.00 58.41 256 ASN A CA 1
ATOM 1956 C C . ASN A 1 256 ? 14.525 7.433 -15.611 1.00 58.41 256 ASN A C 1
ATOM 1958 O O . ASN A 1 256 ? 13.671 8.135 -15.080 1.00 58.41 256 ASN A O 1
ATOM 1962 N N . THR A 1 257 ? 15.115 7.752 -16.757 1.00 50.62 257 THR A N 1
ATOM 1963 C CA . THR A 1 257 ? 14.799 8.938 -17.563 1.00 50.62 257 THR A CA 1
ATOM 1964 C C . THR A 1 257 ? 13.738 8.652 -18.628 1.00 50.62 257 THR A C 1
ATOM 1966 O O . THR A 1 257 ? 13.302 9.559 -19.333 1.00 50.62 257 THR A O 1
ATOM 1969 N N . ASN A 1 258 ? 13.311 7.392 -18.770 1.00 61.66 258 ASN A N 1
ATOM 1970 C CA . ASN A 1 258 ? 12.411 6.945 -19.824 1.00 61.66 258 ASN A CA 1
ATOM 1971 C C . ASN A 1 258 ? 11.004 6.650 -19.282 1.00 61.66 258 ASN A C 1
ATOM 1973 O O . ASN A 1 258 ? 10.661 5.512 -18.954 1.00 61.66 258 ASN A O 1
ATOM 1977 N N . PHE A 1 259 ? 10.176 7.693 -19.222 1.00 64.06 259 PHE A N 1
ATOM 1978 C CA . PHE A 1 259 ? 8.851 7.685 -18.594 1.00 64.06 259 PHE A CA 1
ATOM 1979 C C . PHE A 1 259 ? 7.712 7.077 -19.443 1.00 64.06 259 PHE A C 1
ATOM 1981 O O . PHE A 1 259 ? 6.573 7.540 -19.410 1.00 64.06 259 PHE A O 1
ATOM 1988 N N . LYS A 1 260 ? 7.999 6.041 -20.240 1.00 72.44 260 LYS A N 1
ATOM 1989 C CA . LYS A 1 260 ? 7.030 5.478 -21.204 1.00 72.44 260 LYS A CA 1
ATOM 1990 C C . LYS A 1 260 ? 5.934 4.630 -20.560 1.00 72.44 260 LYS A C 1
ATOM 1992 O O . LYS A 1 260 ? 4.782 4.685 -20.984 1.00 72.44 260 LYS A O 1
ATOM 1997 N N . ASN A 1 261 ? 6.280 3.859 -19.533 1.00 84.56 261 ASN A N 1
ATOM 1998 C CA . ASN A 1 261 ? 5.358 2.922 -18.898 1.00 84.56 261 ASN A CA 1
ATOM 1999 C C . ASN A 1 261 ? 4.587 3.614 -17.772 1.00 84.56 261 ASN A C 1
ATOM 2001 O O . ASN A 1 261 ? 5.125 3.830 -16.693 1.00 84.56 261 ASN A O 1
ATOM 2005 N N . ASN A 1 262 ? 3.321 3.948 -18.011 1.00 88.75 262 ASN A N 1
ATOM 2006 C CA . ASN A 1 262 ? 2.422 4.487 -16.988 1.00 88.75 262 ASN A CA 1
ATOM 2007 C C . ASN A 1 262 ? 1.254 3.537 -16.707 1.00 88.75 262 ASN A C 1
ATOM 2009 O O . ASN A 1 262 ? 0.918 2.702 -17.543 1.00 88.75 262 ASN A O 1
ATOM 2013 N N . ILE A 1 263 ? 0.619 3.659 -15.548 1.00 93.19 263 ILE A N 1
ATOM 2014 C CA . ILE A 1 263 ? -0.629 2.975 -15.206 1.00 93.19 263 ILE A CA 1
ATOM 2015 C C . ILE A 1 263 ? -1.499 3.902 -14.364 1.00 93.19 263 ILE A C 1
ATOM 2017 O O . ILE A 1 263 ? -1.004 4.561 -13.454 1.00 93.19 263 ILE A O 1
ATOM 2021 N N . THR A 1 264 ? -2.790 3.953 -14.673 1.00 93.75 264 THR A N 1
ATOM 2022 C CA . THR A 1 264 ? -3.780 4.674 -13.871 1.00 93.75 264 THR A CA 1
ATOM 2023 C C . THR A 1 264 ? -4.490 3.673 -12.978 1.00 93.75 264 THR A C 1
ATOM 2025 O O . THR A 1 264 ? -5.004 2.673 -13.476 1.00 93.75 264 THR A O 1
ATOM 2028 N N . ILE A 1 265 ? -4.504 3.935 -11.675 1.00 88.69 265 ILE A N 1
ATOM 2029 C CA . ILE A 1 265 ? -5.220 3.139 -10.681 1.00 88.69 265 ILE A CA 1
ATOM 2030 C C . ILE A 1 265 ? -6.528 3.854 -10.345 1.00 88.69 265 ILE A C 1
ATOM 2032 O O . ILE A 1 265 ? -6.541 5.060 -10.104 1.00 88.69 265 ILE A O 1
ATOM 2036 N N . GLU A 1 266 ? -7.627 3.106 -10.337 1.00 84.31 266 GLU A N 1
ATOM 2037 C CA . GLU A 1 266 ? -8.967 3.592 -9.996 1.00 84.31 266 GLU A CA 1
ATOM 2038 C C . GLU A 1 266 ? -9.379 3.076 -8.608 1.00 84.31 266 GLU A C 1
ATOM 2040 O O . GLU A 1 266 ? -8.900 2.033 -8.154 1.00 84.31 266 GLU A O 1
ATOM 2045 N N . SER A 1 267 ? -10.288 3.787 -7.938 1.00 79.12 267 SER A N 1
ATOM 2046 C CA . SER A 1 267 ? -10.832 3.369 -6.641 1.00 79.12 267 SER A CA 1
ATOM 2047 C C . SER A 1 267 ? -11.540 2.018 -6.730 1.00 79.12 267 SER A C 1
ATOM 2049 O O . SER A 1 267 ? -12.351 1.804 -7.630 1.00 79.12 267 SER A O 1
A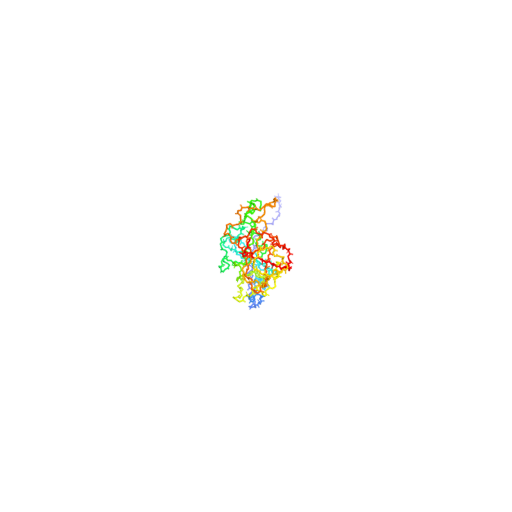TOM 2051 N N . ASN A 1 268 ? -11.278 1.135 -5.762 1.00 78.25 268 ASN A N 1
ATOM 2052 C CA . ASN A 1 268 ? -11.913 -0.182 -5.614 1.00 78.25 268 ASN A CA 1
ATOM 2053 C C . ASN A 1 268 ? -11.822 -1.075 -6.867 1.00 78.25 268 ASN A C 1
ATOM 2055 O O . ASN A 1 268 ? -12.751 -1.826 -7.169 1.00 78.25 268 ASN A O 1
ATOM 2059 N N . LYS A 1 269 ? -10.726 -0.966 -7.628 1.00 84.25 269 LYS A N 1
ATOM 2060 C CA . LYS A 1 269 ? -10.540 -1.710 -8.877 1.00 84.25 269 LYS A CA 1
ATOM 2061 C C . LYS A 1 269 ? -9.136 -2.284 -8.998 1.00 84.25 269 LYS A C 1
ATOM 2063 O O . LYS A 1 269 ? -8.145 -1.616 -8.700 1.00 84.25 269 LYS A O 1
ATOM 2068 N N . VAL A 1 270 ? -9.057 -3.511 -9.507 1.00 88.62 270 VAL A N 1
ATOM 2069 C CA . VAL A 1 270 ? -7.798 -4.160 -9.885 1.00 88.62 270 VAL A CA 1
ATOM 2070 C C . VAL A 1 270 ? -7.590 -4.019 -11.385 1.00 88.62 270 VAL A C 1
ATOM 2072 O O . VAL A 1 270 ? -8.374 -4.527 -12.184 1.00 88.62 270 VAL A O 1
ATOM 2075 N N . ILE A 1 271 ? -6.522 -3.329 -11.770 1.00 94.88 271 ILE A N 1
ATOM 2076 C CA . ILE A 1 271 ? -6.161 -3.103 -13.166 1.00 94.88 271 ILE A CA 1
ATOM 2077 C C . ILE A 1 271 ? -5.258 -4.234 -13.653 1.00 94.88 271 ILE A C 1
ATOM 2079 O O . ILE A 1 271 ? -4.205 -4.493 -13.072 1.00 94.88 271 ILE A O 1
ATOM 2083 N N . GLN A 1 272 ? -5.647 -4.886 -14.747 1.00 94.88 272 GLN A N 1
ATOM 2084 C CA . GLN A 1 272 ? -4.796 -5.860 -15.417 1.00 94.88 272 GLN A CA 1
ATOM 2085 C C . GLN A 1 272 ? -3.949 -5.161 -16.482 1.00 94.88 272 GLN A C 1
ATOM 2087 O O . GLN A 1 272 ? -4.496 -4.584 -17.424 1.00 94.88 272 GLN A O 1
ATOM 2092 N N . LYS A 1 273 ? -2.623 -5.165 -16.319 1.00 95.50 273 LYS A N 1
ATOM 2093 C CA . LYS A 1 273 ? -1.705 -4.515 -17.258 1.00 95.50 273 LYS A CA 1
ATOM 2094 C C . LYS A 1 273 ? -0.362 -5.225 -17.301 1.00 95.50 273 LYS A C 1
ATOM 2096 O O . LYS A 1 273 ? 0.246 -5.451 -16.268 1.00 95.50 273 LYS A O 1
ATOM 2101 N N . ASP A 1 274 ? 0.130 -5.487 -18.503 1.00 94.94 274 ASP A N 1
ATOM 2102 C CA . ASP A 1 274 ? 1.463 -6.049 -18.689 1.00 94.94 274 ASP A CA 1
ATOM 2103 C C . ASP A 1 274 ? 2.488 -4.944 -18.962 1.00 94.94 274 ASP A C 1
ATOM 2105 O O . ASP A 1 274 ? 2.176 -3.907 -19.560 1.00 94.94 274 ASP A O 1
ATOM 2109 N N . PHE A 1 275 ? 3.731 -5.178 -18.548 1.00 93.69 275 PHE A N 1
ATOM 2110 C CA . PHE A 1 275 ? 4.854 -4.279 -18.784 1.00 93.69 275 PHE A CA 1
ATOM 2111 C C . PHE A 1 275 ? 5.970 -4.982 -19.545 1.00 93.69 275 PHE A C 1
ATOM 2113 O O . PHE A 1 275 ? 6.348 -6.110 -19.235 1.00 93.69 275 PHE A O 1
ATOM 2120 N N . LYS A 1 276 ? 6.545 -4.274 -20.518 1.00 91.44 276 LYS A N 1
ATOM 2121 C CA . LYS A 1 276 ? 7.752 -4.692 -21.231 1.00 91.44 276 LYS A CA 1
ATOM 2122 C C . LYS A 1 276 ? 8.860 -3.684 -20.973 1.00 91.44 276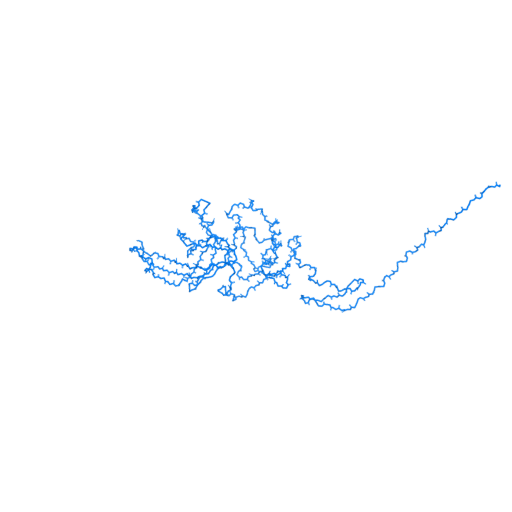 LYS A C 1
ATOM 2124 O O . LYS A 1 276 ? 8.658 -2.475 -21.107 1.00 91.44 276 LYS A O 1
ATOM 2129 N N . PHE A 1 277 ? 10.037 -4.188 -20.633 1.00 89.94 277 PHE A N 1
ATOM 2130 C CA . PHE A 1 277 ? 11.247 -3.396 -20.466 1.00 89.94 277 PHE A CA 1
ATOM 2131 C C . PHE A 1 277 ? 12.333 -3.953 -21.376 1.00 89.94 277 PHE A C 1
ATOM 2133 O O . PHE A 1 277 ? 12.543 -5.161 -21.422 1.00 89.94 277 PHE A O 1
ATOM 2140 N N . PHE A 1 278 ? 13.010 -3.080 -22.118 1.00 87.75 278 PHE A N 1
ATOM 2141 C CA . PHE A 1 278 ? 14.111 -3.485 -22.981 1.00 87.75 278 PHE A CA 1
ATOM 2142 C C . PHE A 1 278 ? 15.337 -2.626 -22.708 1.00 87.75 278 PHE A C 1
ATOM 2144 O O . PHE A 1 278 ? 15.251 -1.397 -22.771 1.00 87.75 278 PHE A O 1
ATOM 2151 N N . LYS A 1 279 ? 16.466 -3.265 -22.401 1.00 86.94 279 LYS A N 1
ATOM 2152 C CA . LYS A 1 279 ? 17.739 -2.585 -22.172 1.00 86.94 279 LYS A CA 1
ATOM 2153 C C . LYS A 1 279 ? 18.608 -2.655 -23.425 1.00 86.94 279 LYS A C 1
ATOM 2155 O O . LYS A 1 279 ? 18.985 -3.734 -23.870 1.00 86.94 279 LYS A O 1
ATOM 2160 N N . CYS A 1 280 ? 18.965 -1.491 -23.954 1.00 84.31 280 CYS A N 1
ATOM 2161 C CA . CYS A 1 280 ? 19.969 -1.388 -25.006 1.00 84.31 280 CYS A CA 1
ATOM 2162 C C . CYS A 1 280 ? 21.361 -1.647 -24.422 1.00 84.31 280 CYS A C 1
ATOM 2164 O O . CYS A 1 280 ? 21.754 -0.990 -23.454 1.00 84.31 280 CYS A O 1
ATOM 2166 N N . LEU A 1 281 ? 22.090 -2.602 -24.998 1.00 83.38 281 LEU A N 1
ATOM 2167 C CA . LEU A 1 281 ? 23.478 -2.898 -24.629 1.00 83.38 281 LEU A CA 1
ATOM 2168 C C . LEU A 1 281 ? 24.480 -2.117 -25.487 1.00 83.38 281 LEU A C 1
ATOM 2170 O O . LEU A 1 281 ? 25.568 -1.792 -25.017 1.00 83.38 281 LEU A O 1
ATOM 2174 N N . THR A 1 282 ? 24.086 -1.768 -26.710 1.00 79.88 282 THR A N 1
ATOM 2175 C CA . THR A 1 282 ? 24.856 -0.959 -27.660 1.00 79.88 282 THR A CA 1
ATOM 2176 C C . THR A 1 282 ? 23.942 0.092 -28.298 1.00 79.88 282 THR A C 1
ATOM 2178 O O . THR A 1 282 ? 22.736 -0.141 -28.459 1.00 79.88 282 THR A O 1
ATOM 2181 N N . TYR A 1 283 ? 24.514 1.261 -28.598 1.00 74.94 283 TYR A N 1
ATOM 2182 C CA . TYR A 1 283 ? 23.844 2.421 -29.194 1.00 74.94 283 TYR A CA 1
ATOM 2183 C C . TYR A 1 283 ? 24.548 2.857 -30.467 1.00 74.94 283 TYR A C 1
ATOM 2185 O O . TYR A 1 283 ? 25.786 2.678 -30.535 1.00 74.94 283 TYR A O 1
#

pLDDT: mean 74.23, std 15.75, range [38.31, 95.75]

Radius of gyration: 32.98 Å; chains: 1; bounding box: 92×59×116 Å

Foldseek 3Di:
DDDDDDDDDDPPDPPPPPPPPPPPPDADQDWDQDPVRDTFFFDDPVRHTDDDPVVVAPWDQQPNDTAGFFDDWQVQKDKAQSPLLGQDLFQPPGDQDACVDPRIWIGGNVSNVVSSVVRHDDPVVQDDPNSDDFDPAPPRCPQWGFTQDPRGTGIDGDPPPPPPLPDDDQWDEKEFEWEFEEACPPPDDPVPTDIFGDWAKKKWFFVCQQADPVRDGPVQPDDPDSGRIHMDTDDRGIDDDHDDFGKTQMDRDPDDPDRPDIDGIDPRDYYYDYHYYYHHPYD

Sequence (283 aa):
MKRLIILLFLPILLISSCNIPQEIKGCTAEGKVCPDGSVVGRTGPNCEFEQCPTESGKVIEIQDYKIDITCNTDSDCQLINKELGLSCCYAGACIPVDYSRAGYVAVNSNAFETLRNLNCPSKEECGPAPGCPSVMPPQSNKFFVAQCISGICQKIQKPTEYNYEDSEITQGAKGQVLYGEGDCMPPVVEENRQYSNYNGNIYFIAKKYIVDENGEYIVGAPGSSKDIYAKITVKDGYYQISLNPDVYFVSIAEINTNFKNNITIESNKVIQKDFKFFKCLTY

Secondary structure (DSSP, 8-state):
-------------------------PPP---EEPTTS-EE-EETTTTEEPPPTTTS--EEEETTEEEE-B-SSGGGEEEEETTTSSS-SSSS-PPPP-TTSTTEEEEEHHHHHHHHHHHS--TTTT-STTSS--PPPTTTTSSEEEEEETTEEEEEEPPTT--TTTSPPSSEEEEEEEEEEEE-SS---GGG---EE--EEEEEEEGGGTB-TTS-B-TT--SS-TTSEEEEEEBTTEEEE---SSEEEEESSSS-S-TT-EEE--TT-EEE--EEEEEEEE-